Protein AF-A0A800D3G5-F1 (afdb_monomer)

Solvent-accessible surface area (backbone atoms only — not comparable to full-atom values): 11392 Å² total; per-residue (Å²): 125,92,89,49,75,62,58,48,56,56,47,37,64,74,72,69,60,86,60,96,46,71,63,58,39,45,52,53,47,41,30,75,73,56,40,78,69,38,58,65,80,50,65,48,58,28,71,40,6,50,51,39,37,52,52,24,52,50,52,34,52,54,48,54,53,49,45,53,53,49,52,54,52,36,53,50,26,49,54,49,13,63,77,28,46,90,36,82,32,84,39,65,54,99,88,36,86,70,49,77,43,45,36,18,58,58,32,44,53,53,28,52,55,52,49,56,50,46,49,50,42,60,72,47,26,43,51,55,29,26,47,30,18,61,62,10,8,71,37,84,34,50,93,52,94,72,63,51,67,60,51,23,62,76,69,67,29,79,41,84,54,61,27,51,54,28,36,69,56,59,59,44,57,53,44,47,51,50,50,50,49,54,49,51,53,52,51,50,52,52,52,50,48,56,51,50,50,33,68,79,39,75,75,74,66,78,75,87,131

Foldseek 3Di:
DDPDLVVLVVVCVVVVDDDPDSVRSVLVVQCVVPNPVSVVVCVFAAPLLVVLLVVLLVLLVVLVVVLVVLVVLLVVLQVVLVVQQPPWDFDDDPLHGDDIHTPSVVSVVLSVLSVVLSCLSVVPLNLVSLERQTQLHQAQGGPDPDDSVVVSVVSVRDHHDGNNCSRPDDVSVVSSVVSVVSVVVSVVVVVVVVVSRCVVPPPPDDDDD

Nearest PDB structures (foldseek):
  1dcn-assembly1_C  TM=8.991E-01  e=1.137E-09  Anas platyrhynchos
  1tj7-assembly1_A  TM=9.077E-01  e=3.683E-09  Escherichia coli
  1hy1-assembly1_B  TM=9.027E-01  e=5.153E-09  Anas platyrhynchos
  9ggi-assembly1_A  TM=8.835E-01  e=7.625E-09  Arabidopsis thaliana
  9ggj-assembly2_H  TM=8.858E-01  e=9.538E-09  Arabidopsis thaliana

Structure (mmCIF, N/CA/C/O backbone):
data_AF-A0A800D3G5-F1
#
_entry.id   AF-A0A800D3G5-F1
#
loop_
_atom_site.group_PDB
_atom_site.id
_atom_site.type_symbol
_atom_site.label_atom_id
_atom_site.label_alt_id
_atom_site.label_comp_id
_atom_site.label_asym_id
_atom_site.label_entity_id
_atom_site.label_seq_id
_atom_site.pdbx_PDB_ins_code
_atom_site.Cartn_x
_atom_site.Cartn_y
_atom_site.Cartn_z
_atom_site.occupancy
_atom_site.B_iso_or_equiv
_atom_site.auth_seq_id
_atom_site.auth_comp_id
_atom_site.auth_asym_id
_atom_site.auth_atom_id
_atom_site.pdbx_PDB_model_num
ATOM 1 N N . MET A 1 1 ? 4.764 -14.953 -27.235 1.00 59.09 1 MET A N 1
ATOM 2 C CA . MET A 1 1 ? 5.510 -13.992 -26.384 1.00 59.09 1 MET A CA 1
ATOM 3 C C . MET A 1 1 ? 5.261 -14.395 -24.936 1.00 59.09 1 MET A C 1
ATOM 5 O O . MET A 1 1 ? 4.285 -15.093 -24.737 1.00 59.09 1 MET A O 1
ATOM 9 N N . LEU A 1 2 ? 6.147 -14.087 -23.982 1.00 66.69 2 LEU A N 1
ATOM 10 C CA . LEU A 1 2 ? 6.071 -14.581 -22.590 1.00 66.69 2 LEU A CA 1
ATOM 11 C C . LEU A 1 2 ? 4.648 -14.537 -22.014 1.00 66.69 2 LEU A C 1
ATOM 13 O O . LEU A 1 2 ? 4.086 -13.459 -21.873 1.00 66.69 2 LEU A O 1
ATOM 17 N N . GLU A 1 3 ? 4.086 -15.702 -21.693 1.00 71.12 3 GLU A N 1
ATOM 18 C CA . GLU A 1 3 ? 2.735 -15.797 -21.108 1.00 71.12 3 GLU A CA 1
ATOM 19 C C . GLU A 1 3 ? 2.792 -15.830 -19.576 1.00 71.12 3 GLU A C 1
ATOM 21 O O . GLU A 1 3 ? 1.844 -15.436 -18.908 1.00 71.12 3 GLU A O 1
ATOM 26 N N . ASN A 1 4 ? 3.917 -16.292 -19.017 1.00 79.31 4 ASN A N 1
ATOM 27 C CA . ASN A 1 4 ? 4.154 -16.409 -17.579 1.00 79.31 4 ASN A CA 1
ATOM 28 C C . ASN A 1 4 ? 5.676 -16.352 -17.288 1.00 79.31 4 ASN A C 1
ATOM 30 O O . ASN A 1 4 ? 6.439 -17.010 -18.008 1.00 79.31 4 ASN A O 1
ATOM 34 N N . PRO A 1 5 ? 6.135 -15.625 -16.245 1.00 77.69 5 PRO A N 1
ATOM 35 C CA . PRO A 1 5 ? 7.512 -15.675 -15.733 1.00 77.69 5 PRO A CA 1
ATOM 36 C C . PRO A 1 5 ? 8.088 -17.087 -15.531 1.00 77.69 5 PRO A C 1
ATOM 38 O O . PRO A 1 5 ? 9.279 -17.306 -15.766 1.00 77.69 5 PRO A O 1
ATOM 41 N N . GLU A 1 6 ? 7.258 -18.071 -15.169 1.00 86.38 6 GLU A N 1
ATOM 42 C CA . GLU A 1 6 ? 7.676 -19.472 -15.008 1.00 86.38 6 GLU A CA 1
ATOM 43 C C . GLU A 1 6 ? 8.272 -20.073 -16.285 1.00 86.38 6 GLU A C 1
ATOM 45 O O . GLU A 1 6 ? 9.068 -21.009 -16.213 1.00 86.38 6 GLU A O 1
ATOM 50 N N . GLN A 1 7 ? 7.939 -19.541 -17.464 1.00 89.69 7 GLN A N 1
ATOM 51 C CA . GLN A 1 7 ? 8.538 -19.993 -18.720 1.00 89.69 7 GLN A CA 1
ATOM 52 C C . GLN A 1 7 ? 10.058 -19.783 -18.727 1.00 89.69 7 GLN A C 1
ATOM 54 O O . GLN A 1 7 ? 10.781 -20.673 -19.178 1.00 89.69 7 GLN A O 1
ATOM 59 N N . VAL A 1 8 ? 10.535 -18.650 -18.196 1.00 89.38 8 VAL A N 1
ATOM 60 C CA . VAL A 1 8 ? 11.969 -18.329 -18.090 1.00 89.38 8 VAL A CA 1
ATOM 61 C C . VAL A 1 8 ? 12.634 -19.249 -17.072 1.00 89.38 8 VAL A C 1
ATOM 63 O O . VAL A 1 8 ? 13.674 -19.832 -17.361 1.00 89.38 8 VAL A O 1
ATOM 66 N N . TYR A 1 9 ? 11.997 -19.448 -15.916 1.00 86.75 9 TYR A N 1
ATOM 67 C CA . TYR A 1 9 ? 12.506 -20.321 -14.856 1.00 86.75 9 TYR A CA 1
ATOM 68 C C . TYR A 1 9 ? 12.596 -21.795 -15.283 1.00 86.75 9 TYR A C 1
ATOM 70 O O . TYR A 1 9 ? 13.600 -22.473 -15.073 1.00 86.75 9 TYR A O 1
ATOM 78 N N . ASN A 1 10 ? 11.552 -22.312 -15.928 1.00 90.19 10 ASN A N 1
ATOM 79 C CA . ASN A 1 10 ? 11.546 -23.683 -16.428 1.00 90.19 10 ASN A CA 1
ATOM 80 C C . ASN A 1 10 ? 12.538 -23.857 -17.582 1.00 90.19 10 ASN A C 1
ATOM 82 O O . ASN A 1 10 ? 13.164 -24.909 -17.708 1.00 90.19 10 ASN A O 1
ATOM 86 N N . TRP A 1 11 ? 12.706 -22.834 -18.423 1.00 91.88 11 TRP A N 1
ATOM 87 C CA . TRP A 1 11 ? 13.733 -22.842 -19.456 1.00 91.88 11 TRP A CA 1
ATOM 88 C C . TRP A 1 11 ? 15.144 -22.847 -18.863 1.00 91.88 11 TRP A C 1
ATOM 90 O O . TRP A 1 11 ? 15.927 -23.702 -19.274 1.00 91.88 11 TRP A O 1
ATOM 100 N N . SER A 1 12 ? 15.446 -21.991 -17.878 1.00 90.31 12 SER A N 1
ATOM 101 C CA . SER A 1 12 ? 16.779 -21.915 -17.264 1.00 90.31 12 SER A CA 1
ATOM 102 C C . SER A 1 12 ? 17.192 -23.252 -16.644 1.00 90.31 12 SER A C 1
ATOM 104 O O . SER A 1 12 ? 18.300 -23.730 -16.886 1.00 90.31 12 SER A O 1
ATOM 106 N N . LYS A 1 13 ? 16.258 -23.936 -15.965 1.00 89.00 13 LYS A N 1
ATOM 107 C CA . LYS A 1 13 ? 16.467 -25.302 -15.459 1.00 89.00 13 LYS A CA 1
ATOM 108 C C . LYS A 1 13 ? 16.786 -26.317 -16.552 1.00 89.00 13 LYS A C 1
ATOM 110 O O . LYS A 1 13 ? 17.639 -27.172 -16.345 1.00 89.00 13 LYS A O 1
ATOM 115 N N . ARG A 1 14 ? 16.102 -26.252 -17.700 1.00 90.50 14 ARG A N 1
ATOM 116 C CA . ARG A 1 14 ? 16.332 -27.190 -18.813 1.00 90.50 14 ARG A CA 1
ATOM 117 C C . ARG A 1 14 ? 17.696 -27.001 -19.467 1.00 90.50 14 ARG A C 1
ATOM 119 O O . ARG A 1 14 ? 18.292 -27.991 -19.871 1.00 90.50 14 ARG A O 1
ATOM 126 N N . VAL A 1 15 ? 18.163 -25.759 -19.603 1.00 90.31 15 VAL A N 1
ATOM 127 C CA . VAL A 1 15 ? 19.462 -25.465 -20.236 1.00 90.31 15 VAL A CA 1
ATOM 128 C C . VAL A 1 15 ? 20.642 -25.594 -19.270 1.00 90.31 15 VAL A C 1
ATOM 130 O O . VAL A 1 15 ? 21.784 -25.604 -19.714 1.00 90.31 15 VAL A O 1
ATOM 133 N N . GLY A 1 16 ? 20.385 -25.729 -17.964 1.00 87.19 16 GLY A N 1
ATOM 134 C CA . GLY A 1 16 ? 21.422 -25.933 -16.949 1.00 87.19 16 GLY A CA 1
ATOM 135 C C . GLY A 1 16 ? 22.293 -24.701 -16.682 1.00 87.19 16 GLY A C 1
ATOM 136 O O . GLY A 1 16 ? 23.354 -24.830 -16.079 1.00 87.19 16 GLY A O 1
ATOM 137 N N . CYS A 1 17 ? 21.866 -23.516 -17.126 1.00 85.88 17 CYS A N 1
ATOM 138 C CA . CYS A 1 17 ? 22.580 -22.262 -16.903 1.00 85.88 17 CYS A CA 1
ATOM 139 C C . CYS A 1 17 ? 22.199 -21.644 -15.55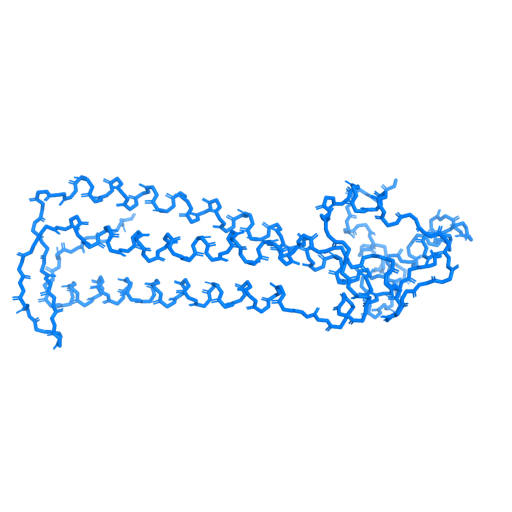4 1.00 85.88 17 CYS A C 1
ATOM 141 O O . CYS A 1 17 ? 21.028 -21.632 -15.166 1.00 85.88 17 CYS A O 1
ATOM 143 N N . THR A 1 18 ? 23.189 -21.079 -14.868 1.00 87.56 18 THR A N 1
ATOM 144 C CA . THR A 1 18 ? 22.998 -20.240 -13.681 1.00 87.56 18 THR A CA 1
ATOM 145 C C . THR A 1 18 ? 23.093 -18.776 -14.081 1.00 87.56 18 THR A C 1
ATOM 147 O O . THR A 1 18 ? 24.089 -18.379 -14.679 1.00 87.56 18 THR A O 1
ATOM 150 N N . PHE A 1 19 ? 22.077 -17.995 -13.726 1.00 89.62 19 PHE A N 1
ATOM 151 C CA . PHE A 1 19 ? 22.025 -16.550 -13.941 1.00 89.62 19 PHE A CA 1
ATOM 152 C C . PHE A 1 19 ? 22.119 -15.834 -12.593 1.00 89.62 19 PHE A C 1
ATOM 154 O O . PHE A 1 19 ? 21.649 -16.371 -11.584 1.00 89.62 19 PHE A O 1
ATOM 161 N N . GLU A 1 20 ? 22.714 -14.646 -12.575 1.00 87.56 20 GLU A N 1
ATOM 162 C CA . GLU A 1 20 ? 22.825 -13.784 -11.395 1.00 87.56 20 GLU A CA 1
ATOM 163 C C . GLU A 1 20 ? 21.440 -13.386 -10.876 1.00 87.56 20 GLU A C 1
ATOM 165 O O . GLU A 1 20 ? 21.170 -13.441 -9.675 1.00 87.56 20 GLU A O 1
ATOM 170 N N . ASP A 1 21 ? 20.545 -13.017 -11.793 1.00 87.50 21 ASP A N 1
ATOM 171 C CA . ASP A 1 21 ? 19.188 -12.604 -11.477 1.00 87.50 21 ASP A CA 1
ATOM 172 C C . ASP A 1 21 ? 18.181 -12.954 -12.584 1.00 87.50 21 ASP A C 1
ATOM 174 O O . ASP A 1 21 ? 18.487 -13.555 -13.618 1.00 87.50 21 ASP A O 1
ATOM 178 N N . PHE A 1 22 ? 16.921 -12.591 -12.338 1.00 86.88 22 PHE A N 1
ATOM 179 C CA . PHE A 1 22 ? 15.835 -12.811 -13.286 1.00 86.88 22 PHE A CA 1
ATOM 180 C C . PHE A 1 22 ? 16.010 -12.026 -14.596 1.00 86.88 22 PHE A C 1
ATOM 182 O O . PHE A 1 22 ? 15.562 -12.502 -15.638 1.00 86.88 22 PHE A O 1
ATOM 189 N N . PHE A 1 23 ? 16.634 -10.846 -14.572 1.00 87.75 23 PHE A N 1
ATOM 190 C CA . PHE A 1 23 ? 16.785 -10.009 -15.764 1.00 87.75 23 PHE A CA 1
ATOM 191 C C . PHE A 1 23 ? 17.803 -10.612 -16.723 1.00 87.75 23 PHE A C 1
ATOM 193 O O . PHE A 1 23 ? 17.511 -10.715 -17.912 1.00 87.75 23 PHE A O 1
ATOM 200 N N . GLU A 1 24 ? 18.926 -11.106 -16.205 1.00 88.75 24 GLU A N 1
ATOM 201 C CA . GLU A 1 24 ? 19.904 -11.850 -17.005 1.00 88.75 24 GLU A CA 1
ATOM 202 C C . GLU A 1 24 ? 19.300 -13.142 -17.582 1.00 88.75 24 GLU A C 1
ATOM 204 O O . GLU A 1 24 ? 19.498 -13.476 -18.757 1.00 88.75 24 GLU A O 1
ATOM 209 N N . ALA A 1 25 ? 18.497 -13.854 -16.782 1.00 91.00 25 ALA A N 1
ATOM 210 C CA . ALA A 1 25 ? 17.781 -15.037 -17.252 1.00 91.00 25 ALA A CA 1
ATOM 211 C C . ALA A 1 25 ? 16.782 -14.693 -18.370 1.00 91.00 25 ALA A C 1
ATOM 213 O O . ALA A 1 25 ? 16.669 -15.425 -19.356 1.00 91.00 25 ALA A O 1
ATOM 214 N N . LEU A 1 26 ? 16.064 -13.575 -18.233 1.00 90.12 26 LEU A N 1
ATOM 215 C CA . LEU A 1 26 ? 15.108 -13.075 -19.217 1.00 90.12 26 LEU A CA 1
ATOM 216 C C . LEU A 1 26 ? 15.802 -12.628 -20.513 1.00 90.12 26 LEU A C 1
ATOM 218 O O . LEU A 1 26 ? 15.324 -12.965 -21.595 1.00 90.12 26 LEU A O 1
ATOM 222 N N . GLU A 1 27 ? 16.922 -11.914 -20.406 1.00 89.75 27 GLU A N 1
ATOM 223 C CA . GLU A 1 27 ? 17.804 -11.530 -21.518 1.00 89.75 27 GLU A CA 1
ATOM 224 C C . GLU A 1 27 ? 18.250 -12.750 -22.314 1.00 89.75 27 GLU A C 1
ATOM 226 O O . GLU A 1 27 ? 17.998 -12.846 -23.520 1.00 89.75 27 GLU A O 1
ATOM 231 N N . SER A 1 28 ? 18.813 -13.732 -21.616 1.00 91.44 28 SER A N 1
ATOM 232 C CA . SER A 1 28 ? 19.297 -14.970 -22.224 1.00 91.44 28 SER A CA 1
ATOM 233 C C . SER A 1 28 ? 18.162 -15.775 -22.858 1.00 91.44 28 SER A C 1
ATOM 235 O O . SER A 1 28 ? 18.310 -16.311 -23.959 1.00 91.44 28 SER A O 1
ATOM 237 N N . TYR A 1 29 ? 16.996 -15.821 -22.208 1.00 92.19 29 TYR A N 1
ATOM 238 C CA . TYR A 1 29 ? 15.809 -16.479 -22.750 1.00 92.19 29 TYR A CA 1
ATOM 239 C C . TYR A 1 29 ? 15.304 -15.802 -24.027 1.00 92.19 29 TYR A C 1
ATOM 241 O O . TYR A 1 29 ? 14.987 -16.479 -25.008 1.00 92.19 29 TYR A O 1
ATOM 249 N N . LEU A 1 30 ? 15.216 -14.470 -24.040 1.00 91.69 30 LEU A N 1
ATOM 250 C CA . LEU A 1 30 ? 14.748 -13.725 -25.206 1.00 91.69 30 LEU A CA 1
ATOM 251 C C . LEU A 1 30 ? 15.736 -13.830 -26.365 1.00 91.69 30 LEU A C 1
ATOM 253 O O . LEU A 1 30 ? 15.300 -14.018 -27.501 1.00 91.69 30 LEU A O 1
ATOM 257 N N . HIS A 1 31 ? 17.037 -13.812 -26.086 1.00 92.38 31 HIS A N 1
ATOM 258 C CA . HIS A 1 31 ? 18.061 -14.045 -27.098 1.00 92.38 31 HIS A CA 1
ATOM 259 C C . HIS A 1 31 ? 17.993 -15.471 -27.664 1.00 92.38 31 HIS A C 1
ATOM 261 O O . HIS A 1 31 ? 17.982 -15.644 -28.879 1.00 92.38 31 HIS A O 1
ATOM 267 N N . TYR A 1 32 ? 17.798 -16.493 -26.822 1.00 91.62 32 TYR A N 1
ATOM 268 C CA . TYR A 1 32 ? 17.552 -17.867 -27.283 1.00 91.62 32 TYR A CA 1
ATOM 269 C C . TYR A 1 32 ? 16.318 -17.977 -28.198 1.00 91.62 32 TYR A C 1
ATOM 271 O O . TYR A 1 32 ? 16.303 -18.762 -29.146 1.00 91.62 32 TYR A O 1
ATOM 279 N N . ARG A 1 33 ? 15.264 -17.197 -27.925 1.00 91.75 33 ARG A N 1
ATOM 280 C CA . ARG A 1 33 ? 13.992 -17.251 -28.666 1.00 91.75 33 ARG A CA 1
ATOM 281 C C . ARG A 1 33 ? 13.972 -16.423 -29.947 1.00 91.75 33 ARG A C 1
ATOM 283 O O . ARG A 1 33 ? 13.245 -16.794 -30.867 1.00 91.75 33 ARG A O 1
ATOM 290 N N . LEU A 1 34 ? 14.669 -15.291 -29.972 1.00 92.81 34 LEU A N 1
ATOM 291 C CA . LEU A 1 34 ? 14.555 -14.275 -31.024 1.00 92.81 34 LEU A CA 1
ATOM 292 C C . LEU A 1 34 ? 15.885 -14.015 -31.753 1.00 92.81 34 LEU A C 1
ATOM 294 O O . LEU A 1 34 ? 15.896 -13.318 -32.765 1.00 92.81 34 LEU A O 1
ATOM 298 N N . GLY A 1 35 ? 16.997 -14.567 -31.264 1.00 93.38 35 GLY A N 1
ATOM 299 C CA . GLY A 1 35 ? 18.339 -14.292 -31.769 1.00 93.38 35 GLY A CA 1
ATOM 300 C C . GLY A 1 35 ? 18.771 -12.846 -31.513 1.00 93.38 35 GLY A C 1
ATOM 301 O O . GLY A 1 35 ? 18.366 -12.211 -30.535 1.00 93.38 35 GLY A O 1
ATOM 302 N N . GLU A 1 36 ? 19.579 -12.309 -32.426 1.00 91.88 36 GLU A N 1
ATOM 303 C CA . GLU A 1 36 ? 20.184 -10.970 -32.336 1.00 91.88 36 GLU A CA 1
ATOM 304 C C . GLU A 1 36 ? 19.169 -9.837 -32.135 1.00 91.88 36 GLU A C 1
ATOM 306 O O . GLU A 1 36 ? 19.454 -8.857 -31.448 1.00 91.88 36 GLU A O 1
ATOM 311 N N . ILE A 1 37 ? 17.946 -9.973 -32.663 1.00 93.19 37 ILE A N 1
ATOM 312 C CA . ILE A 1 37 ? 16.936 -8.912 -32.551 1.00 93.19 37 ILE A CA 1
ATOM 313 C C . ILE A 1 37 ? 16.514 -8.650 -31.093 1.00 93.19 37 ILE A C 1
ATOM 315 O O . ILE A 1 37 ? 16.032 -7.561 -30.783 1.00 93.19 37 ILE A O 1
ATOM 319 N N . ALA A 1 38 ? 16.731 -9.611 -30.184 1.00 90.19 38 ALA A N 1
ATOM 320 C CA . ALA A 1 38 ? 16.480 -9.436 -28.754 1.00 90.19 38 ALA A CA 1
ATOM 321 C C . ALA A 1 38 ? 17.329 -8.310 -28.143 1.00 90.19 38 ALA A C 1
ATOM 323 O O . ALA A 1 38 ? 16.860 -7.635 -27.228 1.00 90.19 38 ALA A O 1
ATOM 324 N N . GLY A 1 39 ? 18.534 -8.059 -28.671 1.00 86.31 39 GLY A N 1
ATOM 325 C CA . GLY A 1 39 ? 19.433 -7.018 -28.163 1.00 86.31 39 GLY A CA 1
ATOM 326 C C . GLY A 1 39 ? 18.821 -5.614 -28.216 1.00 86.31 39 GLY A C 1
ATOM 327 O O . GLY A 1 39 ? 19.066 -4.793 -27.332 1.00 86.31 39 GLY A O 1
ATOM 328 N N . TYR A 1 40 ? 17.938 -5.349 -29.186 1.00 88.31 40 TYR A N 1
ATOM 329 C CA . TYR A 1 40 ? 17.258 -4.055 -29.308 1.00 88.31 40 TYR A CA 1
ATOM 330 C C . TYR A 1 40 ? 16.281 -3.761 -28.158 1.00 88.31 40 TYR A C 1
ATOM 332 O O . TYR A 1 40 ? 15.998 -2.593 -27.902 1.00 88.31 40 TYR A O 1
ATOM 340 N N . LEU A 1 41 ? 15.794 -4.774 -27.426 1.00 85.81 41 LEU A N 1
ATOM 341 C CA . LEU A 1 41 ? 14.891 -4.573 -26.278 1.00 85.81 41 LEU A CA 1
ATOM 342 C C . LEU A 1 41 ? 15.574 -3.883 -25.087 1.00 85.81 41 LEU A C 1
ATOM 344 O O . LEU A 1 41 ? 14.893 -3.282 -24.248 1.00 85.81 41 LEU A O 1
ATOM 348 N N . TYR A 1 42 ? 16.902 -3.973 -25.023 1.00 86.44 42 TYR A N 1
ATOM 349 C CA . TYR A 1 42 ? 17.732 -3.460 -23.932 1.00 86.44 42 TYR A CA 1
ATOM 350 C C . TYR A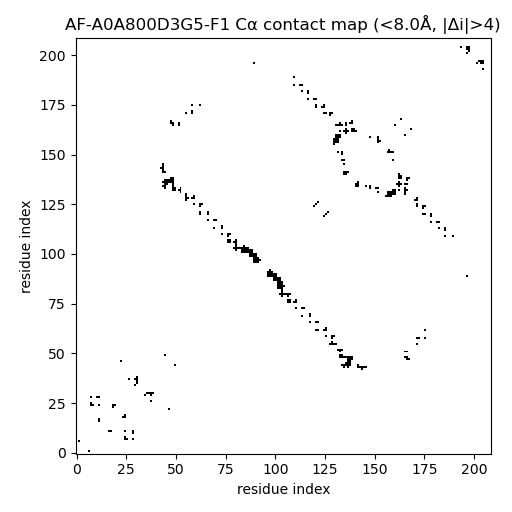 1 42 ? 18.443 -2.157 -24.296 1.00 86.44 42 TYR A C 1
ATOM 352 O O . TYR A 1 42 ? 19.052 -1.518 -23.439 1.00 86.44 42 TYR A O 1
ATOM 360 N N . LEU A 1 43 ? 18.344 -1.729 -25.557 1.00 88.69 43 LEU A N 1
ATOM 361 C CA . LEU A 1 43 ? 19.010 -0.531 -26.041 1.00 88.69 43 LEU A CA 1
ATOM 362 C C . LEU A 1 43 ? 18.558 0.703 -25.246 1.00 88.69 43 LEU A C 1
ATOM 364 O O . LEU A 1 43 ? 17.381 1.058 -25.213 1.00 88.69 43 LEU A O 1
ATOM 368 N N . GLY A 1 44 ? 19.521 1.365 -24.606 1.00 87.12 44 GLY A N 1
ATOM 369 C CA . GLY A 1 44 ? 19.288 2.574 -23.819 1.00 87.12 44 GLY A CA 1
ATOM 370 C C . GLY A 1 44 ? 18.711 2.344 -22.423 1.00 87.12 44 GLY A C 1
ATOM 371 O O . GLY A 1 44 ? 18.426 3.326 -21.740 1.00 87.12 44 GLY A O 1
ATOM 372 N N . ARG A 1 45 ? 18.562 1.087 -21.996 1.00 88.94 45 ARG A N 1
ATOM 373 C CA . ARG A 1 45 ? 18.129 0.704 -20.648 1.00 88.94 45 ARG A CA 1
ATOM 374 C C . ARG A 1 45 ? 19.314 0.238 -19.815 1.00 88.94 45 ARG A C 1
ATOM 376 O O . ARG A 1 45 ? 20.343 -0.175 -20.345 1.00 88.94 45 ARG A O 1
ATOM 383 N N . SER A 1 46 ? 19.157 0.282 -18.501 1.00 92.19 46 SER A N 1
ATOM 384 C CA . SER A 1 46 ? 20.059 -0.371 -17.565 1.00 92.19 46 SER A CA 1
ATOM 385 C C . SER A 1 46 ? 19.271 -1.324 -16.682 1.00 92.19 46 SER A C 1
ATOM 387 O O . SER A 1 46 ? 18.055 -1.240 -16.539 1.00 92.19 46 SER A O 1
ATOM 389 N N . ARG A 1 47 ? 19.978 -2.229 -16.017 1.00 91.25 47 ARG A N 1
ATOM 390 C CA . ARG A 1 47 ? 19.370 -3.015 -14.953 1.00 91.25 47 ARG A CA 1
ATOM 391 C C . ARG A 1 47 ? 18.888 -2.117 -13.801 1.00 91.25 47 ARG A C 1
ATOM 393 O O . ARG A 1 47 ? 17.861 -2.402 -13.198 1.00 91.25 47 ARG A O 1
ATOM 400 N N . ASN A 1 48 ? 19.564 -0.994 -13.541 1.00 93.88 48 ASN A N 1
ATOM 401 C CA . ASN A 1 48 ? 19.250 -0.104 -12.421 1.00 93.88 48 ASN A CA 1
ATOM 402 C C . ASN A 1 48 ? 17.882 0.575 -12.544 1.00 93.88 48 ASN A C 1
ATOM 404 O O . ASN A 1 48 ? 17.077 0.504 -11.613 1.00 93.88 48 ASN A O 1
ATOM 408 N N . ASP A 1 49 ? 17.610 1.244 -13.665 1.00 94.12 49 ASP A N 1
ATOM 409 C CA . ASP A 1 49 ? 16.324 1.908 -13.876 1.00 94.12 49 ASP A CA 1
ATOM 410 C C . ASP A 1 49 ? 15.193 0.895 -14.064 1.00 94.12 49 ASP A C 1
ATOM 412 O O . ASP A 1 49 ? 14.090 1.108 -13.557 1.00 94.12 49 ASP A O 1
ATOM 416 N N . PHE A 1 50 ? 15.486 -0.249 -14.686 1.00 92.56 50 PHE A N 1
ATOM 417 C CA . PHE A 1 50 ? 14.510 -1.315 -14.883 1.00 92.56 50 PHE A CA 1
ATOM 418 C C . PHE A 1 50 ? 14.103 -2.018 -13.576 1.00 92.56 50 PHE A C 1
ATOM 420 O O . PHE A 1 50 ? 12.908 -2.160 -13.310 1.00 92.56 50 PHE A O 1
ATOM 427 N N . ILE A 1 51 ? 15.059 -2.360 -12.701 1.00 94.19 51 ILE A N 1
ATOM 428 C CA . ILE A 1 51 ? 14.771 -2.862 -11.344 1.00 94.19 51 ILE A CA 1
ATOM 429 C C . ILE A 1 51 ? 13.969 -1.827 -10.560 1.00 94.19 51 ILE A C 1
ATOM 431 O O . ILE A 1 51 ? 12.982 -2.160 -9.906 1.00 94.19 51 ILE A O 1
ATOM 435 N N . SER A 1 52 ? 14.376 -0.560 -10.626 1.00 95.88 52 SER A N 1
ATOM 436 C CA . SER A 1 52 ? 13.710 0.512 -9.892 1.00 95.88 52 SER A CA 1
ATOM 437 C C . SER A 1 52 ? 12.256 0.710 -10.347 1.00 95.88 52 SER A C 1
ATOM 439 O O . SER A 1 52 ? 11.383 0.985 -9.519 1.00 95.88 52 SER A O 1
ATOM 441 N N . ALA A 1 53 ? 11.975 0.518 -11.642 1.00 95.38 53 ALA A N 1
ATOM 442 C CA . ALA A 1 53 ? 10.621 0.520 -12.192 1.00 95.38 53 ALA A CA 1
ATOM 443 C C . ALA A 1 53 ? 9.811 -0.680 -11.698 1.00 95.38 53 ALA A C 1
ATOM 445 O O . ALA A 1 53 ? 8.704 -0.502 -11.193 1.00 95.38 53 ALA A O 1
ATOM 446 N N . ALA A 1 54 ? 10.377 -1.886 -11.796 1.00 94.69 54 ALA A N 1
ATOM 447 C CA . ALA A 1 54 ? 9.720 -3.116 -11.363 1.00 94.69 54 ALA A CA 1
ATOM 448 C C . ALA A 1 54 ? 9.340 -3.059 -9.874 1.00 94.69 54 ALA A C 1
ATOM 450 O O . ALA A 1 54 ? 8.211 -3.379 -9.507 1.00 94.69 54 ALA A O 1
ATOM 451 N N . LEU A 1 55 ? 10.249 -2.573 -9.024 1.00 96.19 55 LEU A N 1
ATOM 452 C CA . LEU A 1 55 ? 9.996 -2.418 -7.593 1.00 96.19 55 LEU A CA 1
ATOM 453 C C . LEU A 1 55 ? 8.908 -1.380 -7.299 1.00 96.19 55 LEU A C 1
ATOM 455 O O . LEU A 1 55 ? 8.095 -1.616 -6.410 1.00 96.19 55 LEU A O 1
ATOM 459 N N . ARG A 1 56 ? 8.853 -0.256 -8.028 1.00 97.12 56 ARG A N 1
ATOM 460 C CA . ARG A 1 56 ? 7.776 0.738 -7.861 1.00 97.12 56 ARG A CA 1
ATOM 461 C C . ARG A 1 56 ? 6.420 0.199 -8.286 1.00 97.12 56 ARG A C 1
ATOM 463 O O . ARG A 1 56 ? 5.441 0.442 -7.590 1.00 97.12 56 ARG A O 1
ATOM 470 N N . LEU A 1 57 ? 6.361 -0.542 -9.392 1.00 96.69 57 LEU A N 1
ATOM 471 C CA . LEU A 1 57 ? 5.126 -1.186 -9.844 1.00 96.69 57 LEU A CA 1
ATOM 472 C C . LEU A 1 57 ? 4.635 -2.210 -8.814 1.00 96.69 57 LEU A C 1
ATOM 474 O O . LEU A 1 57 ? 3.467 -2.173 -8.438 1.00 96.69 57 LEU A O 1
ATOM 478 N N . ALA A 1 58 ? 5.535 -3.041 -8.281 1.00 95.94 58 ALA A N 1
ATOM 479 C CA . ALA A 1 58 ? 5.196 -3.984 -7.218 1.00 95.94 58 ALA A CA 1
ATOM 480 C C . ALA A 1 58 ? 4.743 -3.263 -5.935 1.00 95.94 58 ALA A C 1
ATOM 482 O O . ALA A 1 58 ? 3.697 -3.580 -5.377 1.00 95.94 58 ALA A O 1
ATOM 483 N N . ALA A 1 59 ? 5.488 -2.251 -5.475 1.00 96.88 59 ALA A N 1
ATOM 484 C CA . ALA A 1 59 ? 5.132 -1.472 -4.288 1.00 96.88 59 ALA A CA 1
ATOM 485 C C . ALA A 1 59 ? 3.785 -0.753 -4.449 1.00 96.88 59 ALA A C 1
ATOM 487 O O . ALA A 1 59 ? 3.012 -0.685 -3.493 1.00 96.88 59 ALA A O 1
ATOM 488 N N . ARG A 1 60 ? 3.472 -0.268 -5.656 1.00 97.00 60 ARG A N 1
ATOM 489 C CA . ARG A 1 60 ? 2.165 0.303 -5.993 1.00 97.00 60 ARG A CA 1
ATOM 490 C C . ARG A 1 60 ? 1.055 -0.731 -5.856 1.00 97.00 60 ARG A C 1
ATOM 492 O O . ARG A 1 60 ? 0.058 -0.440 -5.207 1.00 97.00 60 ARG A O 1
ATOM 499 N N . GLU A 1 61 ? 1.229 -1.914 -6.440 1.00 96.88 61 GLU A N 1
ATOM 500 C CA . GLU A 1 61 ? 0.250 -3.004 -6.358 1.00 96.88 61 GLU A CA 1
ATOM 501 C C . GLU A 1 61 ? -0.031 -3.386 -4.900 1.00 96.88 61 GLU A C 1
ATOM 503 O O . GLU A 1 61 ? -1.186 -3.374 -4.472 1.00 96.88 61 GLU A O 1
ATOM 508 N N . TYR A 1 62 ? 1.023 -3.601 -4.104 1.00 96.69 62 TYR A N 1
ATOM 509 C CA . TYR A 1 62 ? 0.886 -3.885 -2.674 1.00 96.69 62 TYR A CA 1
ATOM 510 C C . TYR A 1 62 ? 0.212 -2.745 -1.909 1.00 96.69 62 TYR A C 1
ATOM 512 O O . TYR A 1 62 ? -0.601 -2.996 -1.022 1.00 96.69 62 TYR A O 1
ATOM 520 N N . SER A 1 63 ? 0.530 -1.494 -2.248 1.00 97.25 63 SER A N 1
ATOM 521 C CA . SER A 1 63 ? -0.068 -0.321 -1.606 1.00 97.25 63 SER A CA 1
ATOM 522 C C . SER A 1 63 ? -1.564 -0.221 -1.910 1.00 97.25 63 SER A C 1
ATOM 524 O O . SER A 1 63 ? -2.349 0.028 -1.000 1.00 97.25 63 SER A O 1
ATOM 526 N N . VAL A 1 64 ? -1.981 -0.454 -3.159 1.00 97.44 64 VAL A N 1
ATOM 527 C CA . VAL A 1 64 ? -3.400 -0.440 -3.562 1.00 97.44 64 VAL A CA 1
ATOM 528 C C . VAL A 1 64 ? -4.182 -1.567 -2.886 1.00 97.44 64 VAL A C 1
ATOM 530 O O . VAL A 1 64 ? -5.253 -1.314 -2.334 1.00 97.44 64 VAL A O 1
ATOM 533 N N . ASP A 1 65 ? -3.642 -2.786 -2.867 1.00 97.56 65 ASP A N 1
ATOM 534 C CA . ASP A 1 65 ? -4.259 -3.921 -2.168 1.00 97.56 65 ASP A CA 1
ATOM 535 C C . ASP A 1 65 ? -4.381 -3.664 -0.654 1.00 97.56 65 ASP A C 1
ATOM 537 O O . ASP A 1 65 ? -5.432 -3.900 -0.050 1.00 97.56 65 ASP A O 1
ATOM 541 N N . LEU A 1 66 ? -3.340 -3.097 -0.037 1.00 97.31 66 LEU A N 1
ATOM 542 C CA . LEU A 1 66 ? -3.364 -2.719 1.374 1.00 97.31 66 LEU A CA 1
ATOM 543 C C . LEU A 1 66 ? -4.420 -1.642 1.662 1.00 97.31 66 LEU A C 1
ATOM 545 O O . LEU A 1 66 ? -5.150 -1.755 2.647 1.00 97.31 66 LEU A O 1
ATOM 549 N N . LEU A 1 67 ? -4.536 -0.624 0.806 1.00 98.31 67 LEU A N 1
ATOM 550 C CA . LEU A 1 67 ? -5.543 0.433 0.931 1.00 98.31 67 LEU A CA 1
ATOM 551 C C . LEU A 1 67 ? -6.973 -0.120 0.847 1.00 98.31 67 LEU A C 1
ATOM 553 O O . LEU A 1 67 ? -7.818 0.292 1.645 1.00 98.31 67 LEU A O 1
ATOM 557 N N . ASP A 1 68 ? -7.252 -1.059 -0.063 1.00 98.44 68 ASP A N 1
ATOM 558 C CA . ASP A 1 68 ? -8.566 -1.720 -0.157 1.00 98.44 68 ASP A CA 1
ATOM 559 C C . ASP A 1 68 ? -8.870 -2.537 1.110 1.00 98.44 68 ASP A C 1
ATOM 561 O O . ASP A 1 68 ? -9.935 -2.387 1.718 1.00 98.44 68 ASP A O 1
ATOM 565 N N . LYS A 1 69 ? -7.911 -3.341 1.582 1.00 98.31 69 LYS A N 1
ATOM 566 C CA . LYS A 1 69 ? -8.061 -4.129 2.820 1.00 98.31 69 LYS A CA 1
ATOM 567 C C . LYS A 1 69 ? -8.297 -3.246 4.043 1.00 98.31 69 LYS A C 1
ATOM 569 O O . LYS A 1 69 ? -9.189 -3.535 4.845 1.00 98.31 69 LYS A O 1
ATOM 574 N N . LEU A 1 70 ? -7.540 -2.159 4.175 1.00 98.19 70 LEU A N 1
ATOM 575 C CA . LEU A 1 70 ? -7.709 -1.193 5.258 1.00 98.19 70 LEU A CA 1
ATOM 576 C C . LEU A 1 70 ? -9.065 -0.489 5.175 1.00 98.19 70 LEU A C 1
ATOM 578 O O . LEU A 1 70 ? -9.726 -0.355 6.200 1.00 98.19 70 LEU A O 1
ATOM 582 N N . LEU A 1 71 ? -9.521 -0.094 3.984 1.00 98.56 71 LEU A N 1
ATOM 583 C CA . LEU A 1 71 ? -10.839 0.522 3.813 1.00 98.56 71 LEU A CA 1
ATOM 584 C C . LEU A 1 71 ? -11.965 -0.421 4.259 1.00 98.56 71 LEU A C 1
ATOM 586 O O . LEU A 1 71 ? -12.875 -0.010 4.981 1.00 98.56 71 LEU A O 1
ATOM 590 N N . ARG A 1 72 ? -11.886 -1.703 3.888 1.00 98.62 72 ARG A N 1
ATOM 591 C CA . ARG A 1 72 ? -12.851 -2.721 4.335 1.00 98.62 72 ARG A CA 1
ATOM 592 C C . ARG A 1 72 ? -12.838 -2.886 5.850 1.00 98.62 72 ARG A C 1
ATOM 594 O O . ARG A 1 72 ? -13.903 -2.905 6.463 1.00 98.62 72 ARG A O 1
ATOM 601 N N . LEU A 1 73 ? -11.654 -2.969 6.457 1.00 98.44 73 LEU A N 1
ATOM 602 C CA . LEU A 1 73 ? -11.522 -3.088 7.908 1.00 98.44 73 LEU A CA 1
ATOM 603 C C . LEU A 1 73 ? -12.083 -1.857 8.632 1.00 98.44 73 LEU A C 1
ATOM 605 O O . LEU A 1 73 ? -12.826 -2.008 9.598 1.00 98.44 73 LEU A O 1
ATOM 609 N N . ARG A 1 74 ? -11.799 -0.653 8.133 1.00 98.44 74 ARG A N 1
ATOM 610 C CA . ARG A 1 74 ? -12.357 0.598 8.663 1.00 98.44 74 ARG A CA 1
ATOM 611 C C . ARG A 1 74 ? -13.883 0.591 8.636 1.00 98.44 74 ARG A C 1
ATOM 613 O O . ARG A 1 74 ? -14.503 0.848 9.661 1.00 98.44 74 ARG A O 1
ATOM 620 N N . ASN A 1 75 ? -14.493 0.190 7.521 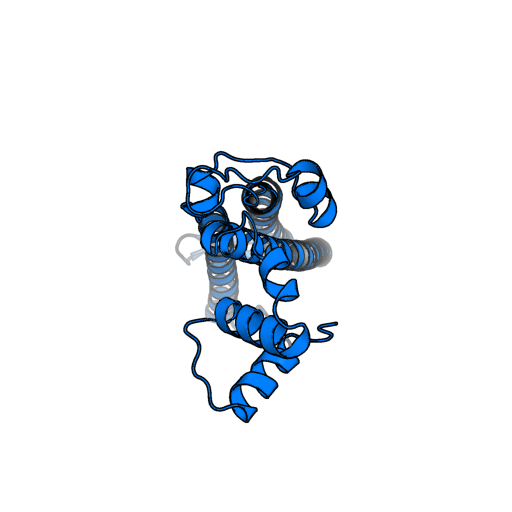1.00 98.62 75 ASN A N 1
ATOM 621 C CA . ASN A 1 75 ? -15.952 0.066 7.430 1.00 98.62 75 ASN A CA 1
ATOM 622 C C . ASN A 1 75 ? -16.524 -0.947 8.438 1.00 98.62 75 ASN A C 1
ATOM 624 O O . ASN A 1 75 ? -17.562 -0.687 9.043 1.00 98.62 75 ASN A O 1
ATOM 628 N N . ILE A 1 76 ? -15.838 -2.074 8.667 1.00 98.31 76 ILE A N 1
ATOM 629 C CA . ILE A 1 76 ? -16.232 -3.051 9.697 1.00 98.31 76 ILE A CA 1
ATOM 630 C C . ILE A 1 76 ? -16.170 -2.426 11.097 1.00 98.31 76 ILE A C 1
ATOM 632 O O . ILE A 1 76 ? -17.062 -2.666 11.909 1.00 98.31 76 ILE A O 1
ATOM 636 N N . LEU A 1 77 ? -15.145 -1.627 11.396 1.00 98.00 77 LEU A N 1
ATOM 637 C CA . LEU A 1 77 ? -15.016 -0.952 12.691 1.00 98.00 77 LEU A CA 1
ATOM 638 C C . LEU A 1 77 ? -16.113 0.091 12.905 1.00 98.00 77 LEU A C 1
ATOM 640 O O . LEU A 1 77 ? -16.663 0.150 14.001 1.00 98.00 77 LEU A O 1
ATOM 644 N N . LEU A 1 78 ? -16.482 0.851 11.870 1.00 98.44 78 LEU A N 1
ATOM 645 C CA . LEU A 1 78 ? -17.607 1.790 11.937 1.00 98.44 78 LEU A CA 1
ATOM 646 C C . LEU A 1 78 ? -18.929 1.063 12.219 1.00 98.44 78 LEU A C 1
ATOM 648 O O . LEU A 1 78 ? -19.634 1.426 13.158 1.00 98.44 78 LEU A O 1
ATOM 652 N N . ASP A 1 79 ? -19.223 -0.010 11.477 1.00 98.31 79 ASP A N 1
ATOM 653 C CA . ASP A 1 79 ? -20.420 -0.842 11.684 1.00 98.31 79 ASP A CA 1
ATOM 654 C C . ASP A 1 79 ? -20.457 -1.460 13.094 1.00 98.31 79 ASP A C 1
ATOM 656 O O . ASP A 1 79 ? -21.493 -1.474 13.765 1.00 98.31 79 ASP A O 1
ATOM 660 N N . LYS A 1 80 ? -19.309 -1.937 13.592 1.00 96.25 80 LYS A N 1
ATOM 661 C CA . LYS A 1 80 ? -19.183 -2.419 14.974 1.00 96.25 80 LYS A CA 1
ATOM 662 C C . LYS A 1 80 ? -19.401 -1.293 15.977 1.00 96.25 80 LYS A C 1
ATOM 664 O O . LYS A 1 80 ? -20.121 -1.506 16.949 1.00 96.25 80 LYS A O 1
ATOM 669 N N . GLY A 1 81 ? -18.833 -0.115 15.742 1.00 97.19 81 GLY A N 1
ATOM 670 C CA . GLY A 1 81 ? -19.035 1.061 16.580 1.00 97.19 81 GLY A CA 1
ATOM 671 C C . GLY A 1 81 ? -20.516 1.401 16.721 1.00 97.19 81 GLY A C 1
ATOM 672 O O . GLY A 1 81 ? -21.023 1.496 17.836 1.00 97.19 81 GLY A O 1
ATOM 673 N N . GLU A 1 82 ? -21.240 1.471 15.606 1.00 97.75 82 GLU A N 1
ATOM 674 C CA . GLU A 1 82 ? -22.680 1.742 15.599 1.00 97.75 82 GLU A CA 1
ATOM 675 C C . GLU A 1 82 ? -23.473 0.673 16.372 1.00 97.75 82 GLU A C 1
ATOM 677 O O . GLU A 1 82 ? -24.213 0.994 17.311 1.00 97.75 82 GLU A O 1
ATOM 682 N N . LYS A 1 83 ? -23.259 -0.612 16.054 1.00 97.19 83 LYS A N 1
ATOM 683 C CA . LYS A 1 83 ? -23.962 -1.746 16.689 1.00 97.19 83 LYS A CA 1
ATOM 684 C C . LYS A 1 83 ? -23.686 -1.881 18.186 1.00 97.19 83 LYS A C 1
ATOM 686 O O . LYS A 1 83 ? -24.509 -2.444 18.908 1.00 97.19 83 LYS A O 1
ATOM 691 N N . GLN A 1 84 ? -22.531 -1.412 18.654 1.00 95.25 84 GLN A N 1
ATOM 692 C CA . GLN A 1 84 ? -22.106 -1.519 20.052 1.00 95.25 84 GLN A CA 1
ATOM 693 C C . GLN A 1 84 ? -22.269 -0.199 20.832 1.00 95.25 84 GLN A C 1
ATOM 695 O O . GLN A 1 84 ? -21.883 -0.127 21.997 1.00 95.25 84 GLN A O 1
ATOM 700 N N . SER A 1 85 ? -22.896 0.825 20.246 1.00 95.25 85 SER A N 1
ATOM 701 C CA . SER A 1 85 ? -23.101 2.149 20.861 1.00 95.25 85 SER A CA 1
ATOM 702 C C . SER A 1 85 ? -23.819 2.136 22.215 1.00 95.25 85 SER A C 1
ATOM 704 O O . SER A 1 85 ? -23.477 2.922 23.097 1.00 95.25 85 SER A O 1
ATOM 706 N N . GLY A 1 86 ? -24.756 1.214 22.430 1.00 94.69 86 GLY A N 1
ATOM 707 C CA . GLY A 1 86 ? -25.442 1.046 23.716 1.00 94.69 86 GLY A CA 1
ATOM 708 C C . GLY A 1 86 ? -24.751 0.096 24.700 1.00 94.69 86 GLY A C 1
ATOM 709 O O . GLY A 1 86 ? -25.288 -0.146 25.781 1.00 94.69 86 GLY A O 1
ATOM 710 N N . LYS A 1 87 ? -23.614 -0.511 24.338 1.00 95.56 87 LYS A N 1
ATOM 711 C CA . LYS A 1 87 ? -22.925 -1.490 25.189 1.00 95.56 87 LYS A CA 1
ATOM 712 C C . LYS A 1 87 ? -21.875 -0.813 26.053 1.00 95.56 87 LYS A C 1
ATOM 714 O O . LYS A 1 87 ? -21.124 0.031 25.577 1.00 95.56 87 LYS A 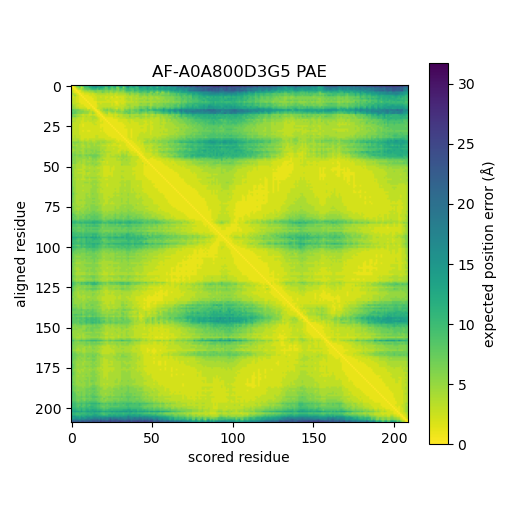O 1
ATOM 719 N N . LEU A 1 88 ? -21.818 -1.214 27.319 1.00 95.31 88 LEU A N 1
ATOM 720 C CA . LEU A 1 88 ? -20.813 -0.735 28.257 1.00 95.31 88 LEU A CA 1
ATOM 721 C C . LEU A 1 88 ? -19.460 -1.380 27.955 1.00 95.31 88 LEU A C 1
ATOM 723 O O . LEU A 1 88 ? -19.388 -2.585 27.722 1.00 95.31 88 LEU A O 1
ATOM 727 N N . PHE A 1 89 ? -18.402 -0.579 27.998 1.00 95.12 89 PHE A N 1
ATOM 728 C CA . PHE A 1 89 ? -17.017 -0.997 27.849 1.00 95.12 89 PHE A CA 1
ATOM 729 C C . PHE A 1 89 ? -16.155 -0.348 28.939 1.00 95.12 89 PHE A C 1
ATOM 731 O O . PHE A 1 89 ? -16.265 0.865 29.158 1.00 95.12 89 PHE A O 1
ATOM 738 N N . PRO A 1 90 ? -15.325 -1.126 29.651 1.00 95.31 90 PRO A N 1
ATOM 739 C CA . PRO A 1 90 ? -14.414 -0.602 30.656 1.00 95.31 90 PRO A CA 1
ATOM 740 C C . PRO A 1 90 ? -13.182 0.027 29.994 1.00 95.31 90 PRO A C 1
ATOM 742 O O . PRO A 1 90 ? -12.515 -0.592 29.170 1.00 95.31 90 PRO A O 1
ATOM 745 N N . TYR A 1 91 ? -12.858 1.253 30.388 1.00 94.62 91 TYR A N 1
ATOM 746 C CA . TYR A 1 91 ? -11.673 1.982 29.947 1.00 94.62 91 TYR A CA 1
ATOM 747 C C . TYR A 1 91 ? -10.666 2.077 31.084 1.00 94.62 91 TYR A C 1
ATOM 749 O O . TYR A 1 91 ? -11.022 2.410 32.217 1.00 94.62 91 TYR A O 1
ATOM 757 N N . PHE A 1 92 ? -9.401 1.814 30.766 1.00 93.44 92 PHE A N 1
ATOM 758 C CA . PHE A 1 92 ? -8.331 1.685 31.747 1.00 93.44 92 PHE A CA 1
ATOM 759 C C . PHE A 1 92 ? -7.269 2.770 31.573 1.00 93.44 92 PHE A C 1
ATOM 761 O O . PHE A 1 92 ? -6.926 3.148 30.453 1.00 93.44 92 PHE A O 1
ATOM 768 N N . THR A 1 93 ? -6.699 3.225 32.685 1.00 93.88 93 THR A N 1
ATOM 769 C CA . THR A 1 93 ? -5.474 4.035 32.721 1.00 93.88 93 THR A CA 1
ATOM 770 C C . THR A 1 93 ? -4.516 3.403 33.723 1.00 93.88 93 THR A C 1
ATOM 772 O O . THR A 1 93 ? -4.932 2.950 34.784 1.00 93.88 93 THR A O 1
ATOM 775 N N . HIS A 1 94 ? -3.232 3.275 33.370 1.00 93.56 94 HIS A N 1
ATOM 776 C CA . HIS A 1 94 ? -2.256 2.519 34.178 1.00 93.56 94 HIS A CA 1
ATOM 777 C C . HIS A 1 94 ? -2.739 1.103 34.569 1.00 93.56 94 HIS A C 1
ATOM 779 O O . HIS A 1 94 ? -2.461 0.628 35.667 1.00 93.56 94 HIS A O 1
ATOM 785 N N . LEU A 1 95 ? -3.488 0.442 33.672 1.00 90.19 95 LEU A N 1
ATOM 786 C CA . LEU A 1 95 ? -4.136 -0.863 33.892 1.00 90.19 95 LEU A CA 1
ATOM 787 C C . LEU A 1 95 ? -5.163 -0.894 35.044 1.00 90.19 95 LEU A C 1
ATOM 789 O O . LEU A 1 95 ? -5.572 -1.968 35.475 1.00 90.19 95 LEU A O 1
ATOM 793 N N . GLN A 1 96 ? -5.606 0.266 35.527 1.00 92.00 96 GLN A N 1
ATOM 794 C CA . GLN A 1 96 ? -6.677 0.409 36.511 1.00 92.00 96 GLN A CA 1
ATOM 795 C C . GLN A 1 96 ? -7.947 0.895 35.823 1.00 92.00 96 GLN A C 1
ATOM 797 O O . GLN A 1 96 ? -7.883 1.703 34.895 1.00 92.00 96 GLN A O 1
ATOM 802 N N . LEU A 1 97 ? -9.105 0.396 36.264 1.00 94.06 97 LEU A N 1
ATOM 803 C CA . LEU A 1 97 ? -10.392 0.837 35.733 1.00 94.06 97 LEU A CA 1
ATOM 804 C C . LEU A 1 97 ? -10.555 2.336 36.004 1.00 94.06 97 LEU A C 1
ATOM 806 O O . LEU A 1 97 ? -10.626 2.757 37.156 1.00 94.06 97 LEU A O 1
ATOM 810 N N . ALA A 1 98 ? -10.619 3.127 34.937 1.00 95.62 98 ALA A N 1
ATOM 811 C CA . ALA A 1 98 ? -10.756 4.574 35.019 1.00 95.62 98 ALA A CA 1
ATOM 812 C C . ALA A 1 98 ? -12.221 4.996 34.886 1.00 95.62 98 ALA A C 1
ATOM 814 O O . ALA A 1 98 ? -12.724 5.777 35.690 1.00 95.62 98 ALA A O 1
ATOM 815 N N . GLN A 1 99 ? -12.910 4.471 33.871 1.00 96.12 99 GLN A N 1
A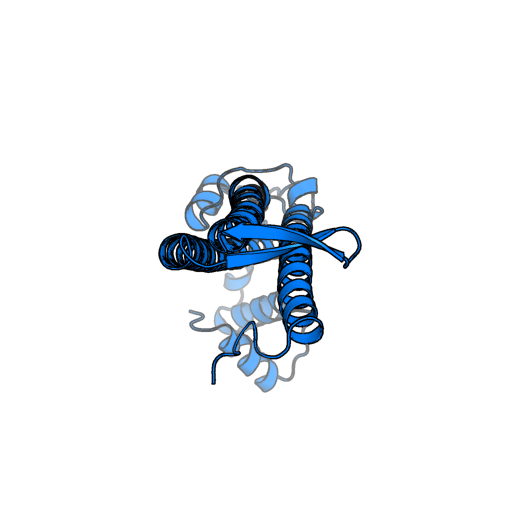TOM 816 C CA . GLN A 1 99 ? -14.318 4.768 33.617 1.00 96.12 99 GLN A CA 1
ATOM 817 C C . GLN A 1 99 ? -14.984 3.658 32.807 1.00 96.12 99 GLN A C 1
ATOM 819 O O . GLN A 1 99 ? -14.316 2.850 32.166 1.00 96.12 99 GLN A O 1
ATOM 824 N N . ILE A 1 100 ? -16.313 3.650 32.800 1.00 95.94 100 ILE A N 1
ATOM 825 C CA . ILE A 1 100 ? -17.114 2.800 31.922 1.00 95.94 100 ILE A CA 1
ATOM 826 C C . ILE A 1 100 ? -17.803 3.717 30.916 1.00 95.94 100 ILE A C 1
ATOM 828 O O . ILE A 1 100 ? -18.469 4.674 31.305 1.00 95.94 100 ILE A O 1
ATOM 832 N N . GLY A 1 101 ? -17.625 3.430 29.630 1.00 95.94 101 GLY A N 1
ATOM 833 C CA . GLY A 1 101 ? -18.201 4.203 28.534 1.00 95.94 101 GLY A CA 1
ATOM 834 C C . GLY A 1 101 ? -18.877 3.308 27.505 1.00 95.94 101 GLY A C 1
ATOM 835 O O . GLY A 1 101 ? -19.009 2.104 27.705 1.00 95.94 101 GLY A O 1
ATOM 836 N N . SER A 1 102 ? -19.304 3.893 26.391 1.00 97.31 102 SER A N 1
ATOM 837 C CA . SER A 1 102 ? -19.818 3.121 25.259 1.00 97.31 102 SER A CA 1
ATOM 838 C C . SER A 1 102 ? -18.691 2.383 24.536 1.00 97.31 102 SER A C 1
ATOM 840 O O . SER A 1 102 ? -17.698 3.008 24.169 1.00 97.31 102 SER A O 1
ATOM 842 N N . ALA A 1 103 ? -18.887 1.100 24.226 1.00 95.75 103 ALA A N 1
ATOM 843 C CA . ALA A 1 103 ? -17.983 0.309 23.390 1.00 95.75 103 ALA A CA 1
ATOM 844 C C . ALA A 1 103 ? -17.753 0.923 21.998 1.00 95.75 103 ALA A C 1
ATOM 846 O O . ALA A 1 103 ? -16.717 0.667 21.383 1.00 95.75 103 ALA A O 1
ATOM 847 N N . ALA A 1 104 ? -18.667 1.770 21.507 1.00 97.50 104 ALA A N 1
ATOM 848 C CA . ALA A 1 104 ? -18.482 2.484 20.245 1.00 97.50 104 ALA A CA 1
ATOM 849 C C . ALA A 1 104 ? -17.195 3.308 20.214 1.00 97.50 104 ALA A C 1
ATOM 851 O O . ALA A 1 104 ? -16.497 3.300 19.202 1.00 97.50 104 ALA A O 1
ATOM 852 N N . HIS A 1 105 ? -16.842 3.973 21.320 1.00 96.69 105 HIS A N 1
ATOM 853 C CA . HIS A 1 105 ? -15.633 4.794 21.366 1.00 96.69 105 HIS A CA 1
ATOM 854 C C . HIS A 1 105 ? -14.367 3.963 21.151 1.00 96.69 105 HIS A C 1
ATOM 856 O O . HIS A 1 105 ? -13.413 4.464 20.568 1.00 96.69 105 HIS A O 1
ATOM 862 N N . TYR A 1 106 ? -14.362 2.694 21.571 1.00 95.81 106 TYR A N 1
ATOM 863 C CA . TYR A 1 106 ? -13.225 1.803 21.351 1.00 95.81 106 TYR A CA 1
ATOM 864 C C . TYR A 1 106 ? -13.048 1.472 19.861 1.00 95.81 106 TYR A C 1
ATOM 866 O O . TYR A 1 106 ? -11.959 1.638 19.313 1.00 95.81 106 TYR A O 1
ATOM 874 N N . PHE A 1 107 ? -14.129 1.080 19.178 1.00 97.31 107 PHE A N 1
ATOM 875 C CA . PHE A 1 107 ? -14.079 0.776 17.744 1.00 97.31 107 PHE A CA 1
ATOM 876 C C . PHE A 1 107 ? -13.753 2.007 16.892 1.00 97.31 107 PHE A C 1
ATOM 878 O O . PHE A 1 107 ? -12.948 1.906 15.969 1.00 97.31 107 PHE A O 1
ATOM 885 N N . ILE A 1 108 ? -14.331 3.167 17.223 1.00 97.44 108 ILE A N 1
ATOM 886 C CA . ILE A 1 108 ? -14.066 4.428 16.517 1.00 97.44 108 ILE A CA 1
ATOM 887 C C . ILE A 1 108 ? -12.616 4.874 16.729 1.00 97.44 108 ILE A C 1
ATOM 889 O O . ILE A 1 108 ? -11.975 5.293 15.772 1.00 97.44 108 ILE A O 1
ATOM 893 N N . ALA A 1 109 ? -12.060 4.736 17.938 1.00 97.06 109 ALA A N 1
ATOM 894 C CA . ALA A 1 109 ? -10.657 5.071 18.184 1.00 97.06 109 ALA A CA 1
ATOM 895 C C . ALA A 1 109 ? -9.706 4.224 17.322 1.00 97.06 109 ALA A C 1
ATOM 897 O O . ALA A 1 109 ? -8.727 4.740 16.780 1.00 97.06 109 ALA A O 1
ATOM 898 N N . PHE A 1 110 ? -10.009 2.931 17.165 1.00 97.62 110 PHE A N 1
ATOM 899 C CA . PHE A 1 110 ? -9.215 2.054 16.311 1.00 97.62 110 PHE A CA 1
ATOM 900 C C . PHE A 1 110 ? -9.394 2.380 14.820 1.00 97.62 110 PHE A C 1
ATOM 902 O O . PHE A 1 110 ? -8.414 2.419 14.075 1.00 97.62 110 PHE A O 1
ATOM 909 N N . GLU A 1 111 ? -10.617 2.694 14.382 1.00 98.31 111 GLU A N 1
ATOM 910 C CA . GLU A 1 111 ? -10.867 3.176 13.018 1.00 98.31 111 GLU A CA 1
ATOM 911 C C . GLU A 1 111 ? -10.088 4.455 12.718 1.00 98.31 111 GLU A C 1
ATOM 913 O O . GLU A 1 111 ? -9.464 4.542 11.663 1.00 98.31 111 GLU A O 1
ATOM 918 N N . GLU A 1 112 ? -10.053 5.405 13.653 1.00 98.31 112 GLU A N 1
ATOM 919 C CA . GLU A 1 112 ? -9.359 6.678 13.473 1.00 98.31 112 GLU A CA 1
ATOM 920 C C . GLU A 1 112 ? -7.849 6.470 13.280 1.00 98.31 112 GLU A C 1
ATOM 922 O O . GLU A 1 112 ? -7.226 7.114 12.428 1.00 98.31 112 GLU A O 1
ATOM 927 N N . ALA A 1 113 ? -7.253 5.539 14.030 1.00 98.06 113 ALA A N 1
ATOM 928 C CA . ALA A 1 113 ? -5.855 5.161 13.854 1.00 98.06 113 ALA A CA 1
ATOM 929 C C . ALA A 1 113 ? -5.609 4.567 12.454 1.00 98.06 113 ALA A C 1
ATOM 931 O O . ALA A 1 113 ? -4.700 5.005 11.741 1.00 98.06 113 ALA A O 1
ATOM 932 N N . LEU A 1 114 ? -6.464 3.635 12.016 1.00 98.38 114 LEU A N 1
ATOM 933 C CA . LEU A 1 114 ? -6.369 3.041 10.680 1.00 98.38 114 LEU A CA 1
ATOM 934 C C . LEU A 1 114 ? -6.640 4.049 9.557 1.00 98.38 114 LEU A C 1
ATOM 936 O O . LEU A 1 114 ? -6.035 3.945 8.493 1.00 98.38 114 LEU A O 1
ATOM 940 N N . SER A 1 115 ? -7.513 5.029 9.779 1.00 98.25 115 SER A N 1
ATOM 941 C CA . SER A 1 115 ? -7.804 6.117 8.843 1.00 98.25 115 SER A CA 1
ATOM 942 C C . SER A 1 115 ? -6.564 6.969 8.579 1.00 98.25 115 SER A C 1
ATOM 944 O O . SER A 1 115 ? -6.208 7.201 7.425 1.00 98.25 115 SER A O 1
ATOM 946 N N . LYS A 1 116 ? -5.836 7.346 9.637 1.00 98.00 116 LYS A N 1
ATOM 947 C CA . LYS A 1 116 ? -4.580 8.107 9.521 1.00 98.00 116 LYS A CA 1
ATOM 948 C C . LYS A 1 116 ? -3.506 7.326 8.759 1.00 98.00 116 LYS A C 1
ATOM 950 O O . LYS A 1 116 ? -2.829 7.894 7.904 1.00 98.00 116 LYS A O 1
ATOM 955 N N . ILE A 1 117 ? -3.382 6.023 9.026 1.00 98.06 117 ILE A N 1
ATOM 956 C CA . ILE A 1 117 ? -2.448 5.143 8.305 1.00 98.06 117 ILE A CA 1
ATOM 957 C C . ILE A 1 117 ? -2.855 5.017 6.832 1.00 98.06 117 ILE A C 1
ATOM 959 O O . ILE A 1 117 ? -2.009 5.158 5.950 1.00 98.06 117 ILE A O 1
ATOM 963 N N . TRP A 1 118 ? -4.147 4.811 6.556 1.00 98.12 118 TRP A N 1
ATOM 964 C CA . TRP A 1 118 ? -4.687 4.748 5.198 1.00 98.12 118 TRP A CA 1
ATOM 965 C C . TRP A 1 118 ? -4.340 6.014 4.405 1.00 98.12 118 TRP A C 1
ATOM 967 O O . TRP A 1 118 ? -3.779 5.912 3.314 1.00 98.12 118 TRP A O 1
ATOM 977 N N . SER A 1 119 ? -4.589 7.199 4.976 1.00 96.94 119 SER A N 1
ATOM 978 C CA . SER A 1 119 ? -4.258 8.473 4.328 1.00 96.94 119 SER A CA 1
ATOM 979 C C . SER A 1 119 ? -2.758 8.618 4.087 1.00 96.94 119 SER A C 1
ATOM 981 O O . SER A 1 119 ? -2.359 9.001 2.996 1.00 96.94 119 SER A O 1
ATOM 983 N N . SER A 1 120 ? -1.903 8.234 5.042 1.00 95.75 120 SER A N 1
ATOM 984 C CA . SER A 1 120 ? -0.446 8.287 4.846 1.00 95.75 120 SER A CA 1
ATOM 985 C C . SER A 1 120 ? 0.031 7.402 3.687 1.00 95.75 120 SER A C 1
ATOM 987 O O . SER A 1 120 ? 0.938 7.785 2.942 1.00 95.75 120 SER A O 1
ATOM 989 N N . ILE A 1 121 ? -0.567 6.221 3.511 1.00 97.06 121 ILE A N 1
ATOM 990 C CA . ILE A 1 121 ? -0.236 5.337 2.386 1.00 97.06 121 ILE A CA 1
ATOM 991 C C . ILE A 1 121 ? -0.694 5.977 1.073 1.00 97.06 121 ILE A C 1
ATOM 993 O O . ILE A 1 121 ? 0.084 6.047 0.120 1.00 97.06 121 ILE A O 1
ATOM 997 N N . PHE A 1 122 ? -1.935 6.463 1.030 1.00 96.25 122 PHE A N 1
ATOM 998 C CA . PHE A 1 122 ? -2.530 7.043 -0.171 1.00 96.25 122 PHE A CA 1
ATOM 999 C C . PHE A 1 122 ? -1.822 8.332 -0.612 1.00 96.25 122 PHE A C 1
ATOM 1001 O O . PHE A 1 122 ? -1.468 8.482 -1.781 1.00 96.25 122 PHE A O 1
ATOM 1008 N N . ASP A 1 123 ? -1.572 9.243 0.327 1.00 91.62 123 ASP A N 1
ATOM 1009 C CA . ASP A 1 123 ? -1.071 10.583 0.032 1.00 91.62 123 ASP A CA 1
ATOM 1010 C C . ASP A 1 123 ? 0.443 10.634 -0.183 1.00 91.62 123 ASP A C 1
ATOM 1012 O O . ASP A 1 123 ? 0.899 11.485 -0.946 1.00 91.62 123 ASP A O 1
ATOM 1016 N N . ALA A 1 124 ? 1.225 9.755 0.455 1.00 89.88 124 ALA A N 1
ATOM 1017 C CA . ALA A 1 124 ? 2.689 9.787 0.377 1.00 89.88 124 ALA A CA 1
ATOM 1018 C C . ALA A 1 124 ? 3.268 8.552 -0.324 1.00 89.88 124 ALA A C 1
ATOM 1020 O O . ALA A 1 124 ? 3.860 8.670 -1.398 1.00 89.88 124 ALA A O 1
ATOM 1021 N N . THR A 1 125 ? 3.057 7.360 0.245 1.00 91.88 125 THR A N 1
ATOM 1022 C CA . THR A 1 125 ? 3.685 6.117 -0.247 1.00 91.88 125 THR A CA 1
ATOM 1023 C C . THR A 1 125 ? 3.328 5.850 -1.708 1.00 91.88 125 THR A C 1
ATOM 1025 O O . THR A 1 125 ? 4.202 5.578 -2.537 1.00 91.88 125 THR A O 1
ATOM 1028 N N . LEU A 1 126 ? 2.041 5.970 -2.046 1.00 94.25 126 LEU A N 1
ATOM 1029 C CA . LEU A 1 126 ? 1.561 5.693 -3.392 1.00 94.25 126 LEU A CA 1
ATOM 1030 C C . LEU A 1 126 ? 2.107 6.707 -4.410 1.00 94.25 126 LEU A C 1
ATOM 1032 O O . LEU A 1 126 ? 2.493 6.305 -5.507 1.00 94.25 126 LEU A O 1
ATOM 1036 N N . ARG A 1 127 ? 2.234 7.988 -4.033 1.00 92.19 127 ARG A N 1
ATOM 1037 C CA . ARG A 1 127 ? 2.814 9.028 -4.901 1.00 92.19 127 ARG A CA 1
ATOM 1038 C C . ARG A 1 127 ? 4.249 8.703 -5.303 1.00 92.19 127 ARG A C 1
ATOM 1040 O O . ARG A 1 127 ? 4.561 8.746 -6.486 1.00 92.19 127 ARG A O 1
ATOM 1047 N N . HIS A 1 128 ? 5.097 8.278 -4.366 1.00 94.06 128 HIS A N 1
ATOM 1048 C CA . HIS A 1 128 ? 6.482 7.899 -4.686 1.00 94.06 128 HIS A CA 1
ATOM 1049 C C . HIS A 1 128 ? 6.571 6.663 -5.602 1.00 94.06 128 HIS A C 1
ATOM 1051 O O . HIS A 1 128 ? 7.544 6.483 -6.340 1.00 94.06 128 HIS A O 1
ATOM 1057 N N . CYS A 1 129 ? 5.546 5.804 -5.594 1.00 95.94 129 CYS A N 1
ATOM 1058 C CA . CYS A 1 129 ? 5.445 4.669 -6.514 1.00 95.94 129 CYS A CA 1
ATOM 1059 C C . CYS A 1 129 ? 5.004 5.080 -7.934 1.00 95.94 129 CYS A C 1
ATOM 1061 O O . CYS A 1 129 ? 5.123 4.277 -8.867 1.00 95.94 129 CYS A O 1
ATOM 1063 N N . TYR A 1 130 ? 4.486 6.299 -8.120 1.00 95.94 130 TYR A N 1
ATOM 1064 C CA . TYR A 1 130 ? 4.129 6.873 -9.423 1.00 95.94 130 TYR A CA 1
ATOM 1065 C C . TYR A 1 130 ? 5.275 7.625 -10.108 1.00 95.94 130 TYR A C 1
ATOM 1067 O O . TYR A 1 130 ? 5.154 7.961 -11.289 1.00 95.94 130 TYR A O 1
ATOM 1075 N N . ASP A 1 131 ? 6.410 7.802 -9.433 1.00 95.62 131 ASP A N 1
ATOM 1076 C CA . ASP A 1 131 ? 7.630 8.324 -10.044 1.00 95.62 131 ASP A CA 1
ATOM 1077 C C . ASP A 1 131 ? 8.142 7.373 -11.133 1.00 95.62 131 ASP A C 1
ATOM 1079 O O . ASP A 1 131 ? 8.377 6.193 -10.869 1.00 95.62 131 ASP A O 1
ATOM 1083 N N . ASN A 1 132 ? 8.361 7.879 -12.347 1.00 96.06 132 ASN A N 1
ATOM 1084 C CA . ASN A 1 132 ? 8.969 7.135 -13.441 1.00 96.06 132 ASN A CA 1
ATOM 1085 C C . ASN A 1 132 ? 10.496 7.105 -13.286 1.00 96.06 132 ASN A C 1
ATOM 1087 O O . ASN A 1 132 ? 11.136 8.157 -13.414 1.00 96.06 132 ASN A O 1
ATOM 1091 N N . PRO A 1 133 ? 11.116 5.926 -13.094 1.00 95.81 133 PRO A N 1
ATOM 1092 C CA . PRO A 1 133 ? 12.564 5.815 -13.101 1.00 95.81 133 PRO A CA 1
ATOM 1093 C C . PRO A 1 133 ? 13.130 5.477 -14.483 1.00 95.81 133 PRO A C 1
ATOM 1095 O O . PRO A 1 133 ? 14.340 5.583 -14.672 1.00 95.81 133 PRO A O 1
ATOM 1098 N N . LEU A 1 134 ? 12.301 5.072 -15.448 1.00 94.56 134 LEU A N 1
ATOM 1099 C CA . LEU A 1 134 ? 12.762 4.595 -16.751 1.00 94.56 134 LEU A CA 1
ATOM 1100 C C . LEU A 1 134 ? 13.354 5.733 -17.586 1.00 94.56 134 LEU A C 1
ATOM 1102 O O . LEU A 1 134 ? 12.928 6.886 -17.498 1.00 94.56 134 LEU A O 1
ATOM 1106 N N . GLY A 1 135 ? 14.371 5.387 -18.378 1.00 92.62 135 GLY A N 1
ATOM 1107 C CA . GLY A 1 135 ? 15.157 6.356 -19.144 1.00 92.62 135 GLY A CA 1
ATOM 1108 C C . GLY A 1 135 ? 16.273 7.010 -18.329 1.00 92.62 135 GLY A C 1
ATOM 1109 O O . GLY A 1 135 ? 17.011 7.839 -18.858 1.00 92.62 135 GLY A O 1
ATOM 1110 N N . SER A 1 136 ? 16.435 6.616 -17.063 1.00 94.69 136 SER A N 1
ATOM 1111 C CA . SER A 1 136 ? 17.559 7.036 -16.218 1.00 94.69 136 SER A CA 1
ATOM 1112 C C . SER A 1 136 ? 18.839 6.252 -16.511 1.00 94.69 136 SER A C 1
ATOM 1114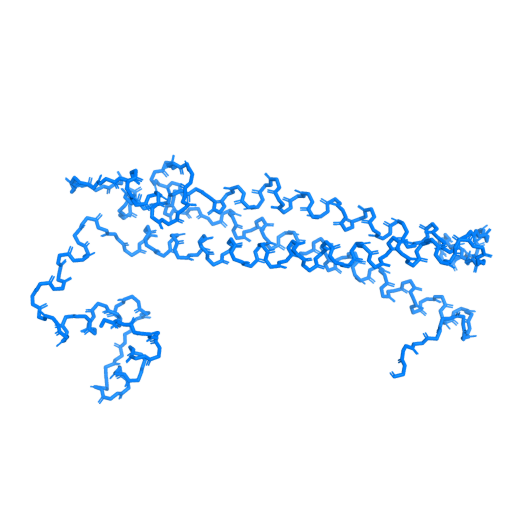 O O . SER A 1 136 ? 19.916 6.650 -16.055 1.00 94.69 136 SER A O 1
ATOM 1116 N N . GLY A 1 137 ? 18.743 5.159 -17.277 1.00 93.38 137 GLY A N 1
ATOM 1117 C CA . GLY A 1 137 ? 19.884 4.326 -17.625 1.00 93.38 137 GLY A CA 1
ATOM 1118 C C . GLY A 1 1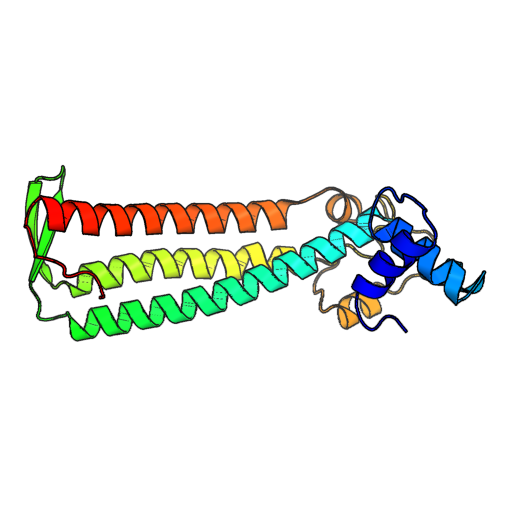37 ? 20.618 3.851 -16.366 1.00 93.38 137 GLY A C 1
ATOM 1119 O O . GLY A 1 137 ? 19.982 3.579 -15.344 1.00 93.38 137 GLY A O 1
ATOM 1120 N N . PRO A 1 138 ? 21.959 3.753 -16.397 1.00 92.00 138 PRO A N 1
ATOM 1121 C CA . PRO A 1 138 ? 22.716 3.318 -15.227 1.00 92.00 138 PRO A CA 1
ATOM 1122 C C . PRO A 1 138 ? 22.619 4.287 -14.043 1.00 92.00 138 PRO A C 1
ATOM 1124 O O . PRO A 1 138 ? 22.603 3.841 -12.895 1.00 92.00 138 PRO A O 1
ATOM 1127 N N . ALA A 1 139 ? 22.572 5.600 -14.305 1.00 92.31 139 ALA A N 1
ATOM 1128 C CA . ALA A 1 139 ? 22.644 6.624 -13.259 1.00 92.31 139 ALA A CA 1
ATOM 1129 C C . ALA A 1 139 ? 22.169 8.022 -13.691 1.00 92.31 139 ALA A C 1
ATOM 1131 O O . ALA A 1 139 ? 21.507 8.702 -12.918 1.00 92.31 139 ALA A O 1
ATOM 1132 N N . VAL A 1 140 ? 22.545 8.490 -14.884 1.00 94.12 140 VAL A N 1
ATOM 1133 C CA . VAL A 1 140 ? 22.387 9.903 -15.297 1.00 94.12 140 VAL A CA 1
ATOM 1134 C C . VAL A 1 140 ? 21.699 10.062 -16.654 1.00 94.12 140 VAL A C 1
ATOM 1136 O O . VAL A 1 140 ? 21.874 11.064 -17.340 1.00 94.12 140 VAL A O 1
ATOM 1139 N N . GLY A 1 141 ? 20.902 9.071 -17.038 1.00 91.44 141 GLY A N 1
ATOM 1140 C CA . GLY A 1 141 ? 20.214 9.011 -18.319 1.00 91.44 141 GLY A CA 1
ATOM 1141 C C . GLY A 1 141 ? 20.896 8.083 -19.319 1.00 91.44 141 GLY A C 1
ATOM 1142 O O . GLY A 1 141 ? 21.750 7.260 -18.981 1.00 91.44 141 GLY A O 1
ATOM 1143 N N . THR A 1 142 ? 20.488 8.228 -20.574 1.00 90.44 142 THR A N 1
ATOM 1144 C CA . THR A 1 142 ? 20.976 7.459 -21.717 1.00 90.44 142 THR A CA 1
ATOM 1145 C C . THR A 1 142 ? 21.169 8.378 -22.921 1.00 90.44 142 THR A C 1
ATOM 1147 O O . THR A 1 142 ? 20.502 9.404 -23.039 1.00 90.44 142 THR A O 1
ATOM 1150 N N . THR A 1 143 ? 22.087 8.021 -23.819 1.00 89.69 143 THR A N 1
ATOM 1151 C CA . THR A 1 143 ? 22.291 8.720 -25.101 1.00 89.69 143 THR A CA 1
ATOM 1152 C C . THR A 1 143 ? 21.317 8.255 -26.182 1.00 89.69 143 THR A C 1
ATOM 1154 O O . THR A 1 143 ? 21.217 8.877 -27.238 1.00 89.69 143 THR A O 1
ATOM 1157 N N . VAL A 1 144 ? 20.593 7.163 -25.929 1.00 90.88 144 VAL A N 1
ATOM 1158 C CA . VAL A 1 144 ? 19.547 6.659 -26.818 1.00 90.88 144 VAL A CA 1
ATOM 1159 C C . VAL A 1 144 ? 18.324 7.561 -26.699 1.00 90.88 144 VAL A C 1
ATOM 1161 O O . VAL A 1 144 ? 17.872 7.865 -25.598 1.00 90.88 144 VAL A O 1
ATOM 1164 N N . LEU A 1 145 ? 17.766 7.966 -27.839 1.00 86.88 145 LEU A N 1
ATOM 1165 C CA . LEU A 1 145 ? 16.561 8.793 -27.900 1.00 86.88 145 LEU A CA 1
ATOM 1166 C C . LEU A 1 145 ? 15.326 7.966 -27.508 1.00 86.88 145 LEU A C 1
ATOM 1168 O O . LEU A 1 145 ? 14.608 7.447 -28.361 1.00 86.88 145 LEU A O 1
ATOM 1172 N N . LEU A 1 146 ? 15.102 7.817 -26.202 1.00 85.00 146 LEU A N 1
ATOM 1173 C CA . LEU A 1 146 ? 13.921 7.171 -25.633 1.00 85.00 146 LEU A CA 1
ATOM 1174 C C . LEU A 1 146 ? 12.809 8.196 -25.386 1.00 85.00 146 LEU A C 1
ATOM 1176 O O . LEU A 1 146 ? 13.054 9.296 -24.894 1.00 85.00 146 LEU A O 1
ATOM 1180 N N . SER A 1 147 ? 11.563 7.813 -25.670 1.00 88.38 147 SER A N 1
ATOM 1181 C CA . SER A 1 147 ? 10.396 8.600 -25.264 1.00 88.38 147 SER A CA 1
ATOM 1182 C C . SER A 1 147 ? 9.939 8.176 -23.869 1.00 88.38 147 SER A C 1
ATOM 1184 O O . SER A 1 147 ? 9.180 7.216 -23.711 1.00 88.38 147 SER A O 1
ATOM 1186 N N . ASN A 1 148 ? 10.396 8.905 -22.848 1.00 85.25 148 ASN A N 1
ATOM 1187 C CA . ASN A 1 148 ? 9.961 8.674 -21.468 1.00 85.25 148 ASN A CA 1
ATOM 1188 C C . ASN A 1 148 ? 8.457 8.905 -21.303 1.00 85.25 148 ASN A C 1
ATOM 1190 O O . ASN A 1 148 ? 7.823 8.191 -20.542 1.00 85.25 148 ASN A O 1
ATOM 1194 N N . GLU A 1 149 ? 7.867 9.831 -22.061 1.00 89.50 149 GLU A N 1
ATOM 1195 C CA . GLU A 1 149 ? 6.423 10.083 -22.052 1.00 89.50 149 GLU A CA 1
ATOM 1196 C C . GLU A 1 149 ? 5.619 8.840 -22.458 1.00 89.50 149 GLU A C 1
ATOM 1198 O O . GLU A 1 149 ? 4.677 8.451 -21.765 1.00 89.50 149 GLU A O 1
ATOM 1203 N N . VAL A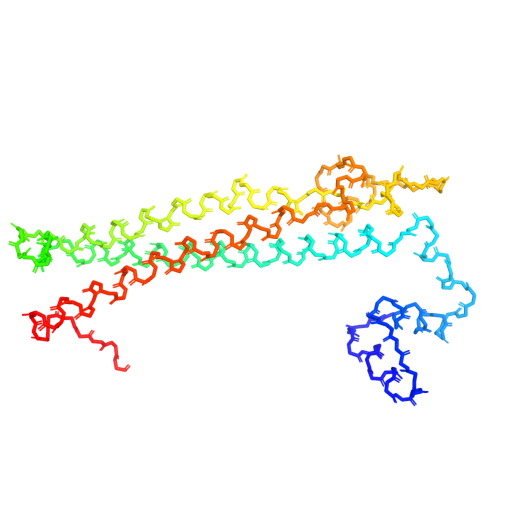 1 150 ? 6.023 8.172 -23.546 1.00 90.69 150 VAL A N 1
ATOM 1204 C CA . VAL A 1 150 ? 5.367 6.939 -24.003 1.00 90.69 150 VAL A CA 1
ATOM 1205 C C . VAL A 1 150 ? 5.483 5.849 -22.941 1.00 90.69 150 VAL A C 1
ATOM 1207 O O . VAL A 1 150 ? 4.492 5.194 -22.621 1.00 90.69 150 VAL A O 1
ATOM 1210 N N . VAL A 1 151 ? 6.673 5.668 -22.366 1.00 89.75 151 VAL A N 1
ATOM 1211 C CA . VAL A 1 151 ? 6.914 4.638 -21.348 1.00 89.75 151 VAL A CA 1
ATOM 1212 C C . VAL A 1 151 ? 6.134 4.923 -20.061 1.00 89.75 151 VAL A C 1
ATOM 1214 O O . VAL A 1 151 ? 5.487 4.015 -19.539 1.00 89.75 151 VAL A O 1
ATOM 1217 N N . SER A 1 152 ? 6.130 6.173 -19.591 1.00 94.00 152 SER A N 1
ATOM 1218 C CA . SER A 1 152 ? 5.328 6.610 -18.446 1.00 94.00 152 SER A CA 1
ATOM 1219 C C . SER A 1 152 ? 3.854 6.311 -18.667 1.00 94.00 152 SER A C 1
ATOM 1221 O O . SER A 1 152 ? 3.218 5.705 -17.811 1.00 94.00 152 SER A O 1
ATOM 1223 N N . LYS A 1 153 ? 3.318 6.652 -19.844 1.00 94.50 153 LYS A N 1
ATOM 1224 C CA . LYS A 1 153 ? 1.911 6.411 -20.173 1.00 94.50 153 LYS A CA 1
ATOM 1225 C C . LYS A 1 153 ? 1.562 4.923 -20.210 1.00 94.50 153 LYS A C 1
ATOM 1227 O O . LYS A 1 153 ? 0.509 4.541 -19.712 1.00 94.50 153 LYS A O 1
ATOM 1232 N N . LEU A 1 154 ? 2.428 4.086 -20.784 1.00 94.25 154 LEU A N 1
ATOM 1233 C CA . LEU A 1 154 ? 2.197 2.639 -20.883 1.00 94.25 154 LEU A CA 1
ATOM 1234 C C . LEU A 1 154 ? 2.217 1.933 -19.521 1.00 94.25 154 LEU A C 1
ATOM 1236 O O . LEU A 1 154 ? 1.506 0.950 -19.341 1.00 94.25 154 LEU A O 1
ATOM 1240 N N . LEU A 1 155 ? 3.031 2.419 -18.581 1.00 94.81 155 LEU A N 1
ATOM 1241 C CA . LEU A 1 155 ? 3.195 1.828 -17.247 1.00 94.81 155 LEU A CA 1
ATOM 1242 C C . LEU A 1 155 ? 2.496 2.634 -16.143 1.00 94.81 155 LEU A C 1
ATOM 1244 O O . LEU A 1 155 ? 2.688 2.372 -14.954 1.00 94.81 155 LEU A O 1
ATOM 1248 N N . CYS A 1 156 ? 1.682 3.615 -16.534 1.00 95.44 156 CYS A N 1
ATOM 1249 C CA . CYS A 1 156 ? 0.971 4.517 -15.636 1.00 95.44 156 CYS A CA 1
ATOM 1250 C C . CYS A 1 156 ? 1.898 5.177 -14.601 1.00 95.44 156 CYS A C 1
ATOM 1252 O O . CYS A 1 156 ? 1.559 5.227 -13.424 1.00 95.44 156 CYS A O 1
ATOM 1254 N N . PHE A 1 157 ? 3.097 5.609 -14.987 1.00 96.81 157 PHE A N 1
ATOM 1255 C CA . PHE A 1 157 ? 3.878 6.544 -14.177 1.00 96.81 157 PHE A CA 1
ATOM 1256 C C . PHE A 1 157 ? 3.443 7.979 -14.483 1.00 96.81 157 PHE A C 1
ATOM 1258 O O . PHE A 1 157 ? 3.043 8.285 -15.606 1.00 96.81 157 PHE A O 1
ATOM 1265 N N . GLU A 1 158 ? 3.540 8.857 -13.490 1.00 94.50 158 GLU A N 1
ATOM 1266 C CA . GLU A 1 158 ? 3.009 10.223 -13.571 1.00 94.50 158 GLU A CA 1
ATOM 1267 C C . GLU A 1 158 ? 4.115 11.272 -13.694 1.00 94.50 158 GLU A C 1
ATOM 1269 O O . GLU A 1 158 ? 3.980 12.231 -14.454 1.00 94.50 158 GLU A O 1
ATOM 1274 N N . VAL A 1 159 ? 5.227 11.090 -12.976 1.00 90.94 159 VAL A N 1
ATOM 1275 C CA . VAL A 1 159 ? 6.263 12.121 -12.831 1.00 90.94 159 VAL A CA 1
ATOM 1276 C C . VAL A 1 159 ? 7.627 11.556 -13.193 1.00 90.94 159 VAL A C 1
ATOM 1278 O O . VAL A 1 159 ? 8.086 10.598 -12.583 1.00 90.94 159 VAL A O 1
ATOM 1281 N N . GLN A 1 160 ? 8.323 12.162 -14.157 1.00 92.31 160 GLN A N 1
ATOM 1282 C CA . GLN A 1 160 ? 9.741 11.863 -14.361 1.00 92.31 160 GLN A CA 1
ATOM 1283 C C . GLN A 1 160 ? 10.557 12.489 -13.228 1.00 92.31 160 GLN A C 1
ATOM 1285 O O . GLN A 1 160 ? 10.515 13.704 -13.034 1.00 92.31 160 GLN A O 1
ATOM 1290 N N . VAL A 1 161 ? 11.342 11.679 -12.523 1.00 94.69 161 VAL A N 1
ATOM 1291 C CA . VAL A 1 161 ? 12.231 12.157 -11.454 1.00 94.69 161 VAL A CA 1
ATOM 1292 C C . VAL A 1 161 ? 13.690 12.214 -11.905 1.00 94.69 161 VAL A C 1
ATOM 1294 O O . VAL A 1 161 ? 14.058 11.696 -12.961 1.00 94.69 161 VAL A O 1
ATOM 1297 N N . ALA A 1 162 ? 14.538 12.866 -11.106 1.00 96.31 162 ALA A N 1
ATOM 1298 C CA . ALA A 1 162 ? 15.960 13.004 -11.406 1.00 96.31 162 ALA A CA 1
ATOM 1299 C C . ALA A 1 162 ? 16.631 11.619 -11.563 1.00 96.31 162 ALA A C 1
ATOM 1301 O O . ALA A 1 162 ? 16.501 10.799 -10.651 1.00 96.31 162 ALA A O 1
ATOM 1302 N N . PRO A 1 163 ? 17.393 11.355 -12.644 1.00 95.06 163 PRO A N 1
ATOM 1303 C CA . PRO A 1 163 ? 17.913 10.018 -12.946 1.00 95.06 163 PRO A CA 1
ATOM 1304 C C . PRO A 1 163 ? 18.682 9.338 -11.809 1.00 95.06 163 PRO A C 1
ATOM 1306 O O . PRO A 1 163 ? 18.438 8.173 -11.498 1.00 95.06 163 PRO A O 1
ATOM 1309 N N . TYR A 1 164 ? 19.550 10.090 -11.126 1.00 96.50 164 TYR A N 1
ATOM 1310 C CA . TYR A 1 164 ? 20.379 9.551 -10.047 1.00 96.50 164 TYR A CA 1
ATOM 1311 C C . TYR A 1 164 ? 19.551 9.179 -8.810 1.00 96.50 164 TYR A C 1
ATOM 1313 O O . TYR A 1 164 ? 19.817 8.185 -8.137 1.00 96.50 164 TYR A O 1
ATOM 1321 N N . TYR A 1 165 ? 18.490 9.946 -8.540 1.00 96.38 165 TYR A N 1
ATOM 1322 C CA . TYR A 1 165 ? 17.501 9.599 -7.523 1.00 96.38 165 TYR A CA 1
ATOM 1323 C C . TYR A 1 165 ? 16.685 8.375 -7.951 1.00 96.38 165 TYR A C 1
ATOM 1325 O O . TYR A 1 165 ? 16.494 7.454 -7.158 1.00 96.38 165 TYR A O 1
ATOM 1333 N N . ALA A 1 166 ? 16.236 8.342 -9.207 1.00 94.94 166 ALA A N 1
ATOM 1334 C CA . ALA A 1 166 ? 15.406 7.274 -9.746 1.00 94.94 166 ALA A CA 1
ATOM 1335 C C . ALA A 1 166 ? 16.069 5.901 -9.615 1.00 94.94 166 ALA A C 1
ATOM 1337 O O . ALA A 1 166 ? 15.403 4.941 -9.226 1.00 94.94 166 ALA A O 1
ATOM 1338 N N . THR A 1 167 ? 17.368 5.797 -9.895 1.00 95.12 167 THR A N 1
ATOM 1339 C CA . THR A 1 167 ? 18.108 4.530 -9.823 1.00 95.12 167 THR A CA 1
ATOM 1340 C C . THR A 1 167 ? 18.655 4.227 -8.430 1.00 95.12 167 THR A C 1
ATOM 1342 O O . THR A 1 167 ? 18.661 3.059 -8.030 1.00 95.12 167 THR A O 1
ATOM 1345 N N . GLY A 1 168 ? 19.065 5.245 -7.665 1.00 94.56 168 GLY A N 1
ATOM 1346 C CA . GLY A 1 168 ? 19.714 5.072 -6.360 1.00 94.56 168 GLY A CA 1
ATOM 1347 C C . GLY A 1 168 ? 18.763 4.989 -5.163 1.00 94.56 168 GLY A C 1
ATOM 1348 O O . GLY A 1 168 ? 19.027 4.253 -4.215 1.00 94.56 168 GLY A O 1
ATOM 1349 N N . SER A 1 169 ? 17.640 5.708 -5.187 1.00 94.94 169 SER A N 1
ATOM 1350 C CA . SER A 1 169 ? 16.737 5.812 -4.035 1.00 94.94 169 SER A CA 1
ATOM 1351 C C . SER A 1 169 ? 15.764 4.636 -3.931 1.00 94.94 169 SER A C 1
ATOM 1353 O O . SER A 1 169 ? 15.255 4.130 -4.935 1.00 94.94 169 SER A O 1
ATOM 1355 N N . ARG A 1 170 ? 15.461 4.225 -2.695 1.00 95.31 170 ARG A N 1
ATOM 1356 C CA . ARG A 1 170 ? 14.419 3.238 -2.353 1.00 95.31 170 ARG A CA 1
ATOM 1357 C C . ARG A 1 170 ? 13.416 3.779 -1.328 1.00 95.31 170 ARG A C 1
ATOM 1359 O O . ARG A 1 170 ? 12.769 2.996 -0.641 1.00 95.31 170 ARG A O 1
ATOM 1366 N N . LEU A 1 171 ? 13.275 5.106 -1.233 1.00 94.12 171 LEU A N 1
ATOM 1367 C CA . LEU A 1 171 ? 12.376 5.754 -0.265 1.00 94.12 171 LEU A CA 1
ATOM 1368 C C . LEU A 1 171 ? 10.939 5.223 -0.342 1.00 94.12 171 LEU A C 1
ATOM 1370 O O . LEU A 1 171 ? 10.380 4.893 0.690 1.00 94.12 171 LEU A O 1
ATOM 1374 N N . PHE A 1 172 ? 10.404 4.997 -1.545 1.00 94.38 172 PHE A N 1
ATOM 1375 C CA . PHE A 1 172 ? 9.069 4.413 -1.730 1.00 94.38 172 PHE A CA 1
ATOM 1376 C C . PHE A 1 172 ? 8.877 3.056 -1.017 1.00 94.38 172 PHE A C 1
ATOM 1378 O O . PHE A 1 172 ? 7.785 2.759 -0.542 1.00 94.38 172 PHE A O 1
ATOM 1385 N N . ILE A 1 173 ? 9.933 2.236 -0.901 1.00 95.88 173 ILE A N 1
ATOM 1386 C CA . ILE A 1 173 ? 9.894 0.973 -0.145 1.00 95.88 173 ILE A CA 1
ATOM 1387 C C . ILE A 1 173 ? 9.908 1.261 1.354 1.00 95.88 173 ILE A C 1
ATOM 1389 O O . ILE A 1 173 ? 9.149 0.652 2.102 1.00 95.88 173 ILE A O 1
ATOM 1393 N N . LEU A 1 174 ? 10.770 2.180 1.798 1.00 95.81 174 LEU A N 1
ATOM 1394 C CA . LEU A 1 174 ? 10.860 2.553 3.209 1.00 95.81 174 LEU A CA 1
ATOM 1395 C C . LEU A 1 174 ? 9.555 3.171 3.719 1.00 95.81 174 LEU A C 1
ATOM 1397 O O . LEU A 1 174 ? 9.135 2.826 4.817 1.00 95.81 174 LEU A O 1
ATOM 1401 N N . ASP A 1 175 ? 8.882 3.999 2.921 1.00 95.19 175 ASP A N 1
ATOM 1402 C CA . ASP A 1 175 ? 7.588 4.589 3.280 1.00 95.19 175 ASP A CA 1
ATOM 1403 C C . ASP A 1 175 ? 6.493 3.524 3.413 1.00 95.19 175 ASP A C 1
ATOM 1405 O O . ASP A 1 175 ? 5.706 3.542 4.367 1.00 95.19 175 ASP A O 1
ATOM 1409 N N . LEU A 1 176 ? 6.484 2.534 2.511 1.00 95.44 176 LEU A N 1
ATOM 1410 C CA . LEU A 1 176 ? 5.574 1.394 2.610 1.00 95.44 176 LEU A CA 1
ATOM 1411 C C . LEU A 1 176 ? 5.855 0.564 3.870 1.00 95.44 176 LEU A C 1
ATOM 1413 O O . LEU A 1 176 ? 4.931 0.225 4.609 1.00 95.44 176 LEU A O 1
ATOM 1417 N N . LEU A 1 177 ? 7.126 0.271 4.157 1.00 96.69 177 LEU A N 1
ATOM 1418 C CA . LEU A 1 177 ? 7.526 -0.461 5.362 1.00 96.69 177 LEU A CA 1
ATOM 1419 C C . LEU A 1 177 ? 7.196 0.309 6.645 1.00 96.69 177 LEU A C 1
ATOM 1421 O O . LEU A 1 177 ? 6.730 -0.293 7.611 1.00 96.69 177 LEU A O 1
ATOM 1425 N N . ALA A 1 178 ? 7.392 1.627 6.657 1.00 96.56 178 ALA A N 1
ATOM 1426 C CA . ALA A 1 178 ? 7.027 2.481 7.782 1.00 96.56 178 ALA A CA 1
ATOM 1427 C C . ALA A 1 178 ? 5.512 2.454 8.025 1.00 96.56 178 ALA A C 1
ATOM 1429 O O . ALA A 1 178 ? 5.074 2.285 9.162 1.00 96.56 178 ALA A O 1
ATOM 1430 N N . SER A 1 179 ? 4.713 2.516 6.956 1.00 95.62 179 SER A N 1
ATOM 1431 C CA . SER A 1 179 ? 3.252 2.413 7.039 1.00 95.62 179 SER A CA 1
ATOM 1432 C C . SER A 1 179 ? 2.797 1.055 7.592 1.00 95.62 179 SER A C 1
ATOM 1434 O O . SER A 1 179 ? 1.906 0.994 8.443 1.00 95.62 179 SER A O 1
ATOM 1436 N N . LEU A 1 180 ? 3.440 -0.038 7.165 1.00 96.75 180 LEU A N 1
ATOM 1437 C CA . LEU A 1 180 ? 3.192 -1.379 7.705 1.00 96.75 180 LEU A CA 1
ATOM 1438 C C . LEU A 1 180 ? 3.581 -1.488 9.183 1.00 96.75 180 LEU A C 1
ATOM 1440 O O . LEU A 1 180 ? 2.853 -2.097 9.965 1.00 96.75 180 LEU A O 1
ATOM 1444 N N . LEU A 1 181 ? 4.697 -0.881 9.589 1.00 97.94 181 LEU A N 1
ATOM 1445 C CA . LEU A 1 181 ? 5.110 -0.856 10.990 1.00 97.94 181 LEU A CA 1
ATOM 1446 C C . LEU A 1 181 ? 4.082 -0.120 11.858 1.00 97.94 181 LEU A C 1
ATOM 1448 O O . LEU A 1 181 ? 3.686 -0.644 12.899 1.00 97.94 181 LEU A O 1
ATOM 1452 N N . SER A 1 182 ? 3.606 1.050 11.422 1.00 97.12 182 SER A N 1
ATOM 1453 C CA . SER A 1 182 ? 2.535 1.777 12.114 1.00 97.12 182 SER A CA 1
ATOM 1454 C C . SER A 1 182 ? 1.268 0.931 12.246 1.00 97.12 182 SER A C 1
ATOM 1456 O O . SER A 1 182 ? 0.661 0.900 13.315 1.00 97.12 182 SER A O 1
ATOM 1458 N N . LEU A 1 183 ? 0.908 0.181 11.201 1.00 97.31 183 LEU A N 1
ATOM 1459 C CA . LEU A 1 183 ? -0.226 -0.739 11.240 1.00 97.31 183 LEU A CA 1
ATOM 1460 C C . LEU A 1 183 ? -0.039 -1.856 12.275 1.00 97.31 183 LEU A C 1
ATOM 1462 O O . LEU A 1 183 ? -0.940 -2.112 13.074 1.00 97.31 183 LEU A O 1
ATOM 1466 N N . PHE A 1 184 ? 1.131 -2.498 12.305 1.00 98.00 184 PHE A N 1
ATOM 1467 C CA . PHE A 1 184 ? 1.416 -3.548 13.285 1.00 98.00 184 PHE A CA 1
ATOM 1468 C C . PHE A 1 184 ? 1.442 -3.029 14.722 1.00 98.00 184 PHE A C 1
ATOM 1470 O O . PHE A 1 184 ? 1.000 -3.738 15.625 1.00 98.00 184 PHE A O 1
ATOM 1477 N N . MET A 1 185 ? 1.907 -1.800 14.944 1.00 98.06 185 MET A N 1
ATOM 1478 C CA . MET A 1 185 ? 1.857 -1.168 16.263 1.00 98.06 185 MET A CA 1
ATOM 1479 C C . MET A 1 185 ? 0.414 -0.997 16.749 1.00 98.06 185 MET A C 1
ATOM 1481 O O . MET A 1 185 ? 0.106 -1.352 17.887 1.00 98.06 185 MET A O 1
ATOM 1485 N N . GLU A 1 186 ? -0.487 -0.532 15.885 1.00 97.81 186 GLU A N 1
ATOM 1486 C CA . GLU A 1 186 ? -1.903 -0.382 16.229 1.00 97.81 186 GLU A CA 1
ATOM 1487 C C . GLU A 1 186 ? -2.601 -1.742 16.407 1.00 97.81 186 GLU A C 1
ATOM 1489 O O . GLU A 1 186 ? -3.342 -1.926 17.374 1.00 97.81 186 GLU A O 1
ATOM 1494 N N . PHE A 1 187 ? -2.303 -2.748 15.575 1.00 97.62 187 PHE A N 1
ATOM 1495 C CA . PHE A 1 187 ? -2.804 -4.112 15.802 1.00 97.62 187 PHE A CA 1
ATOM 1496 C C . PHE A 1 187 ? -2.294 -4.731 17.102 1.00 97.62 187 PHE A C 1
ATOM 1498 O O . PHE A 1 187 ? -3.052 -5.421 17.783 1.00 97.62 187 PHE A O 1
ATOM 1505 N N . SER A 1 188 ? -1.040 -4.471 17.468 1.00 98.00 188 SER A N 1
ATOM 1506 C CA . SER A 1 188 ? -0.474 -4.921 18.740 1.00 98.00 188 SER A CA 1
ATOM 1507 C C . SER A 1 188 ? -1.222 -4.305 19.922 1.00 98.00 188 SER A C 1
ATOM 1509 O O . SER A 1 188 ? -1.605 -5.022 20.847 1.00 98.00 188 SER A O 1
ATOM 1511 N N . ARG A 1 189 ? -1.528 -3.000 19.860 1.00 95.88 189 ARG A N 1
ATOM 1512 C CA . ARG A 1 189 ? -2.353 -2.318 20.871 1.00 95.88 189 ARG A CA 1
ATOM 1513 C C . ARG A 1 189 ? -3.749 -2.928 20.964 1.00 95.88 189 ARG A C 1
ATOM 1515 O O . ARG A 1 189 ? -4.162 -3.293 22.059 1.00 95.88 189 ARG A O 1
ATOM 1522 N N . PHE A 1 190 ? -4.429 -3.116 19.832 1.00 94.94 190 PHE A N 1
ATOM 1523 C CA . PHE A 1 190 ? -5.749 -3.752 19.795 1.00 94.94 190 PHE A CA 1
ATOM 1524 C C . PHE A 1 190 ? -5.722 -5.151 20.426 1.00 94.94 190 PHE A C 1
ATOM 1526 O O . PHE A 1 190 ? -6.497 -5.441 21.333 1.00 94.94 190 PHE A O 1
ATOM 1533 N N . ALA A 1 191 ? -4.797 -6.014 19.998 1.00 94.69 191 ALA A N 1
ATOM 1534 C CA . ALA A 1 191 ? -4.675 -7.366 20.539 1.00 94.69 191 ALA A CA 1
ATOM 1535 C C . ALA A 1 191 ? -4.388 -7.350 22.049 1.00 94.69 191 ALA A C 1
ATOM 1537 O O . ALA A 1 191 ? -5.016 -8.093 22.806 1.00 94.69 191 ALA A O 1
ATOM 1538 N N . ASN A 1 192 ? -3.483 -6.474 22.491 1.00 94.88 192 ASN A N 1
ATOM 1539 C CA . ASN A 1 192 ? -3.158 -6.308 23.900 1.00 94.88 192 ASN A CA 1
ATOM 1540 C C . ASN A 1 192 ? -4.371 -5.856 24.723 1.00 94.88 192 ASN A C 1
ATOM 1542 O O . ASN A 1 192 ? -4.585 -6.383 25.813 1.00 94.88 192 ASN A O 1
ATOM 1546 N N . ASP A 1 193 ? -5.176 -4.923 24.217 1.00 93.50 193 ASP A N 1
ATOM 1547 C CA . ASP A 1 193 ? -6.386 -4.462 24.898 1.00 93.50 193 ASP A CA 1
ATOM 1548 C C . ASP A 1 193 ? -7.399 -5.602 25.054 1.00 93.50 193 ASP A C 1
ATOM 1550 O O . ASP A 1 193 ? -7.891 -5.832 26.157 1.00 93.50 193 ASP A O 1
ATOM 1554 N N . ILE A 1 194 ? -7.654 -6.378 23.993 1.00 91.75 194 ILE A N 1
ATOM 1555 C CA . ILE A 1 194 ? -8.560 -7.538 24.050 1.00 91.75 194 ILE A CA 1
ATOM 1556 C C . ILE A 1 194 ? -8.077 -8.565 25.084 1.00 91.75 194 ILE A C 1
ATOM 1558 O O . ILE A 1 194 ? -8.869 -9.040 25.902 1.00 91.75 194 ILE A O 1
ATOM 1562 N N . ILE A 1 195 ? -6.778 -8.886 25.084 1.00 92.94 195 ILE A N 1
ATOM 1563 C CA . ILE A 1 195 ? -6.171 -9.816 26.049 1.00 92.94 195 ILE A CA 1
ATOM 1564 C C . ILE A 1 195 ? -6.288 -9.267 27.473 1.00 92.94 195 ILE A C 1
ATOM 1566 O O . ILE A 1 195 ? -6.689 -9.990 28.386 1.00 92.94 195 ILE A O 1
ATOM 1570 N N . THR A 1 196 ? -5.962 -7.990 27.670 1.00 92.38 196 THR A N 1
ATOM 1571 C CA . THR A 1 196 ? -5.969 -7.341 28.986 1.00 92.38 196 THR A CA 1
ATOM 1572 C C . THR A 1 196 ? -7.378 -7.311 29.566 1.00 92.38 196 THR A C 1
ATOM 1574 O O . THR A 1 196 ? -7.581 -7.731 30.706 1.00 92.38 196 THR A O 1
ATOM 1577 N N . VAL A 1 197 ? -8.366 -6.882 28.776 1.00 93.12 197 VAL A N 1
ATOM 1578 C CA . VAL A 1 197 ? -9.771 -6.825 29.198 1.00 93.12 197 VAL A CA 1
ATOM 1579 C C . VAL A 1 197 ? -10.277 -8.211 29.592 1.00 93.12 197 VAL A C 1
ATOM 1581 O O . VAL A 1 197 ? -10.844 -8.355 30.670 1.00 93.12 197 VAL A O 1
ATOM 1584 N N . ASN A 1 198 ? -10.013 -9.241 28.784 1.00 92.00 198 ASN A N 1
ATOM 1585 C CA . ASN A 1 198 ? -10.421 -10.612 29.105 1.00 92.00 198 ASN A CA 1
ATOM 1586 C C . ASN A 1 198 ? -9.658 -11.234 30.279 1.00 92.00 198 ASN A C 1
ATOM 1588 O O . ASN A 1 198 ? -10.174 -12.141 30.924 1.00 92.00 198 ASN A O 1
ATOM 1592 N N . THR A 1 199 ? -8.442 -10.774 30.568 1.00 92.38 199 THR A N 1
ATOM 1593 C CA . THR A 1 199 ? -7.682 -11.241 31.735 1.00 92.38 199 THR A CA 1
ATOM 1594 C C . THR A 1 199 ? -8.227 -10.624 33.022 1.00 92.38 199 THR A C 1
ATOM 1596 O O . THR A 1 199 ? -8.377 -11.318 34.025 1.00 92.38 199 THR A O 1
ATOM 1599 N N . LEU A 1 200 ? -8.543 -9.325 33.001 1.00 92.75 200 LEU A N 1
ATOM 1600 C CA . LEU A 1 200 ? -9.076 -8.598 34.158 1.00 92.75 200 LEU A CA 1
ATOM 1601 C C . LEU A 1 200 ? -10.557 -8.902 34.411 1.00 92.75 200 LEU A C 1
ATOM 1603 O O . LEU A 1 200 ? -10.997 -8.917 35.560 1.00 92.75 200 LEU A O 1
ATOM 1607 N N . ILE A 1 201 ? -11.323 -9.140 33.346 1.00 92.50 201 ILE A N 1
ATOM 1608 C CA . ILE A 1 201 ? -12.750 -9.457 33.389 1.00 92.50 201 ILE A CA 1
ATOM 1609 C C . ILE A 1 201 ? -12.975 -10.700 32.513 1.00 92.50 201 ILE A C 1
ATOM 1611 O O . ILE A 1 201 ? -13.281 -10.581 31.322 1.00 92.50 201 ILE A O 1
ATOM 1615 N N . PRO A 1 202 ? -12.801 -11.909 33.078 1.00 91.75 202 PRO A N 1
ATOM 1616 C CA . PRO A 1 202 ? -12.958 -13.154 32.336 1.00 91.75 202 PRO A CA 1
ATOM 1617 C C . PRO A 1 202 ? -14.310 -13.255 31.628 1.00 91.75 202 PRO A C 1
ATOM 1619 O O . PRO A 1 202 ? -15.360 -13.070 32.241 1.00 91.75 202 PRO A O 1
ATOM 1622 N N . GLY A 1 203 ? -14.275 -13.566 30.331 1.00 89.12 203 GLY A N 1
ATOM 1623 C CA . GLY A 1 203 ? -15.473 -13.728 29.503 1.00 89.12 203 GLY A CA 1
ATOM 1624 C C . GLY A 1 203 ? -16.126 -12.420 29.053 1.00 89.12 203 GLY A C 1
ATOM 1625 O O . GLY A 1 203 ? -17.232 -12.461 28.521 1.00 89.12 203 GLY A O 1
ATOM 1626 N N . PHE A 1 204 ? -15.475 -11.266 29.243 1.00 91.56 204 PHE A N 1
ATOM 1627 C CA . PHE A 1 204 ? -16.020 -9.988 28.779 1.00 91.56 204 PHE A CA 1
ATOM 1628 C C . PHE A 1 204 ? -16.118 -9.909 27.247 1.00 91.56 204 PHE A C 1
ATOM 1630 O O . PHE A 1 204 ? -17.097 -9.388 26.714 1.00 91.56 204 PHE A O 1
ATOM 1637 N N . ILE A 1 205 ? -15.119 -10.441 26.536 1.00 90.44 205 ILE A N 1
ATOM 1638 C CA . ILE A 1 205 ? -15.087 -10.545 25.074 1.00 90.44 205 ILE A CA 1
ATOM 1639 C C . ILE A 1 205 ? -14.987 -12.019 24.692 1.00 90.44 205 ILE A C 1
ATOM 1641 O O . ILE A 1 205 ? -14.012 -12.696 25.016 1.00 90.44 205 ILE A O 1
ATOM 1645 N N . GLU A 1 206 ? -15.968 -12.514 23.947 1.00 86.12 206 GLU A N 1
ATOM 1646 C CA . GLU A 1 206 ? -15.918 -13.860 23.381 1.00 86.12 206 GLU A CA 1
ATOM 1647 C C . GLU A 1 206 ? -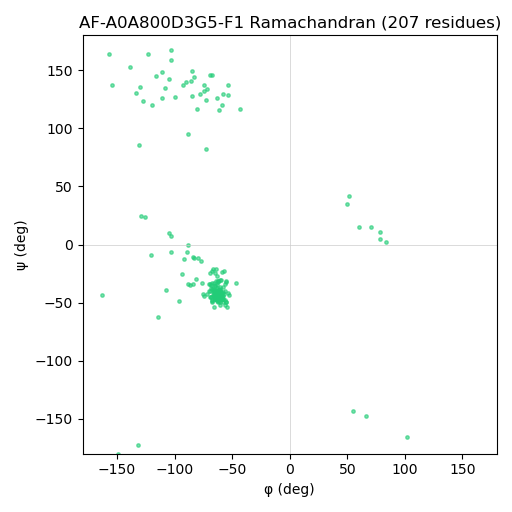15.162 -13.854 22.047 1.00 86.12 206 GLU A C 1
ATOM 1649 O O . GLU A 1 206 ? -15.480 -13.085 21.135 1.00 86.12 206 GLU A O 1
ATOM 1654 N N . SER A 1 207 ? -14.162 -14.729 21.918 1.00 77.56 207 SER A N 1
ATOM 1655 C CA . SER A 1 207 ? -13.487 -14.955 20.640 1.00 77.56 207 SER A CA 1
ATOM 1656 C C . SER A 1 207 ? -14.439 -15.621 19.640 1.00 77.56 207 SER A C 1
ATOM 1658 O O . SER A 1 207 ? -15.247 -16.466 20.041 1.00 77.56 207 SER A O 1
ATOM 1660 N N . PRO A 1 208 ? -14.333 -15.302 18.336 1.00 75.50 208 PRO A N 1
ATOM 1661 C CA . PRO A 1 208 ? -15.014 -16.069 17.300 1.00 75.50 208 PRO A CA 1
ATOM 1662 C C . PRO A 1 208 ? -14.660 -17.555 17.431 1.00 75.50 208 PRO A C 1
ATOM 1664 O O . PRO A 1 208 ? -13.503 -17.887 17.695 1.00 75.50 208 PRO A O 1
ATOM 1667 N N . ARG A 1 209 ? -15.661 -18.425 17.279 1.00 58.22 209 ARG A N 1
ATOM 1668 C CA . ARG A 1 209 ? -15.461 -19.878 17.205 1.00 58.22 209 ARG A CA 1
ATOM 1669 C C . ARG A 1 209 ? -14.935 -20.294 15.841 1.00 58.22 209 ARG A C 1
ATOM 1671 O O . ARG A 1 209 ? -15.342 -19.648 14.849 1.00 58.22 209 ARG A O 1
#

pLDDT: mean 92.97, std 5.82, range [58.22, 98.62]

Sequence (209 aa):
MLENPEQVYNWSKRVGCTFEDFFEALESYLHYRLGEIAGYLYLGRSRNDFISAALRLAAREYSVDLLDKLLRLRNILLDKGEKQSGKLFPYFTHLQLAQIGSAAHYFIAFEEALSKIWSSIFDATLRHCYDNPLGSGPAVGTTVLLSNEVVSKLLCFEVQVAPYYATGSRLFILDLLASLLSLFMEFSRFANDIITVNTLIPGFIESPR

Mean predicted aligned error: 5.11 Å

Radius of gyration: 24.8 Å; Cα contacts (8 Å, |Δi|>4): 230; chains: 1; bounding box: 48×40×69 Å

Secondary structure (DSSP, 8-state):
--S-THHHHHHHHHHT---SSHHHHHHHHHHHHHGGGGGGGGTT--HHHHHHHHHHHHHHHHHHHHHHHHHHHHHHHHHHHHHTTTSEEEEEETTEEEEEEETHHHHHHHHHHHHHHHHHIIIIIHHHHTEE-TT-TTTT--SS---HHHHHHHTT--EEPPHHHHHH--HHHHHHHHHHHHHHHHHHHHHHHHHHHHHHSTTSSPPP-